Protein AF-0000000084531384 (afdb_homodimer)

Structure (mmCIF, N/CA/C/O backbone):
data_AF-0000000084531384-model_v1
#
loop_
_entity.id
_entity.type
_entity.pdbx_description
1 polymer 'Uncharacterized protein'
#
loop_
_atom_site.group_PDB
_atom_site.id
_atom_site.type_symbol
_atom_site.label_atom_id
_atom_site.label_alt_id
_atom_site.label_comp_id
_atom_site.label_asym_id
_atom_site.label_entity_id
_atom_site.label_seq_id
_atom_site.pdbx_PDB_ins_code
_atom_site.Cartn_x
_atom_site.Cartn_y
_atom_site.Cartn_z
_atom_site.occupancy
_atom_site.B_iso_or_equiv
_atom_site.auth_seq_id
_atom_site.auth_comp_id
_atom_site.auth_asym_id
_atom_site.auth_atom_id
_atom_site.pdbx_PDB_model_num
ATOM 1 N N . MET A 1 1 ? -18.125 5.902 -1.697 1 80.94 1 MET A N 1
ATOM 2 C CA . MET A 1 1 ? -16.891 5.16 -1.982 1 80.94 1 MET A CA 1
ATOM 3 C C . MET A 1 1 ? -16.547 5.246 -3.461 1 80.94 1 MET A C 1
ATOM 5 O O . MET A 1 1 ? -17.422 5.148 -4.324 1 80.94 1 MET A O 1
ATOM 9 N N . ILE A 1 2 ? -15.32 5.574 -3.777 1 81.38 2 ILE A N 1
ATOM 10 C CA . ILE A 1 2 ? -14.828 5.617 -5.148 1 81.38 2 ILE A CA 1
ATOM 11 C C . ILE A 1 2 ? -14.023 4.355 -5.449 1 81.38 2 ILE A C 1
ATOM 13 O O . ILE A 1 2 ? -13.195 3.934 -4.637 1 81.38 2 ILE A O 1
ATOM 17 N N . VAL A 1 3 ? -14.398 3.684 -6.531 1 75.62 3 VAL A N 1
ATOM 18 C CA . VAL A 1 3 ? -13.648 2.506 -6.953 1 75.62 3 VAL A CA 1
ATOM 19 C C . VAL A 1 3 ? -12.875 2.816 -8.234 1 75.62 3 VAL A C 1
ATOM 21 O O . VAL A 1 3 ? -13.438 3.348 -9.188 1 75.62 3 VAL A O 1
ATOM 24 N N . THR A 1 4 ? -11.656 2.695 -8.156 1 75.19 4 THR A N 1
ATOM 25 C CA . THR A 1 4 ? -10.859 2.811 -9.367 1 75.19 4 THR A CA 1
ATOM 26 C C . THR A 1 4 ? -10.258 1.46 -9.75 1 75.19 4 THR A C 1
ATOM 28 O O . THR A 1 4 ? -9.977 0.632 -8.883 1 75.19 4 THR A O 1
ATOM 31 N N . THR A 1 5 ? -10.477 1.009 -10.992 1 67.81 5 THR A N 1
ATOM 32 C CA . THR A 1 5 ? -9.938 -0.265 -11.453 1 67.81 5 THR A CA 1
ATOM 33 C C . THR A 1 5 ? -8.539 -0.082 -12.047 1 67.81 5 THR A C 1
ATOM 35 O O . THR A 1 5 ? -8.219 0.989 -12.562 1 67.81 5 THR A O 1
ATOM 38 N N . ASP A 1 6 ? -7.707 -0.976 -11.57 1 59.47 6 ASP A N 1
ATOM 39 C CA . ASP A 1 6 ? -6.324 -1.04 -12.039 1 59.47 6 ASP A CA 1
ATOM 40 C C . ASP A 1 6 ? -6.258 -0.999 -13.562 1 59.47 6 ASP A C 1
ATOM 42 O O . ASP A 1 6 ? -5.242 -1.368 -14.156 1 59.47 6 ASP A O 1
ATOM 46 N N . SER A 1 7 ? -7.328 -0.913 -14.219 1 56.94 7 SER A N 1
ATOM 47 C CA . SER A 1 7 ? -7.184 -1 -15.664 1 56.94 7 SER A CA 1
ATOM 48 C C . SER A 1 7 ? -6.348 0.156 -16.203 1 56.94 7 SER A C 1
ATOM 50 O O . SER A 1 7 ? -6.188 0.298 -17.422 1 56.94 7 SER A O 1
ATOM 52 N N . GLY A 1 8 ? -5.824 0.893 -15.227 1 58.84 8 GLY A N 1
ATOM 53 C CA . GLY A 1 8 ? -5.16 2.031 -15.844 1 58.84 8 GLY A CA 1
ATOM 54 C C . GLY A 1 8 ? -3.84 1.672 -16.5 1 58.84 8 GLY A C 1
ATOM 55 O O . GLY A 1 8 ? -3.314 0.577 -16.281 1 58.84 8 GLY A O 1
ATOM 56 N N . ALA A 1 9 ? -3.482 2.389 -17.359 1 72.94 9 ALA A N 1
ATOM 57 C CA . ALA A 1 9 ? -2.242 2.275 -18.125 1 72.94 9 ALA A CA 1
ATOM 58 C C . ALA A 1 9 ? -1.029 2.24 -17.203 1 72.94 9 ALA A C 1
ATOM 60 O O . ALA A 1 9 ? -1.052 2.822 -16.109 1 72.94 9 ALA A O 1
ATOM 61 N N . ALA A 1 10 ? -0.248 1.15 -17.359 1 87.75 10 ALA A N 1
ATOM 62 C CA . ALA A 1 10 ? 1.042 1.075 -16.672 1 87.75 10 ALA A CA 1
ATOM 63 C C . ALA A 1 10 ? 2.156 1.649 -17.547 1 87.75 10 ALA A C 1
ATOM 65 O O . ALA A 1 10 ? 2.135 1.5 -18.766 1 87.75 10 ALA A O 1
ATOM 66 N N . MET A 1 11 ? 2.969 2.465 -16.875 1 90.81 11 MET A N 1
ATOM 67 C CA . MET A 1 11 ? 4.199 2.873 -17.547 1 90.81 11 MET A CA 1
ATOM 68 C C . MET A 1 11 ? 5.207 1.73 -17.578 1 90.81 11 MET A C 1
ATOM 70 O O . MET A 1 11 ? 5.375 1.018 -16.594 1 90.81 11 MET A O 1
ATOM 74 N N . ILE A 1 12 ? 5.773 1.496 -18.719 1 94.5 12 ILE A N 1
ATOM 75 C CA . ILE A 1 12 ? 6.809 0.476 -18.844 1 94.5 12 ILE A CA 1
ATOM 76 C C . ILE A 1 12 ? 8.133 1.129 -19.234 1 94.5 12 ILE A C 1
ATOM 78 O O . ILE A 1 12 ? 8.195 1.881 -20.219 1 94.5 12 ILE A O 1
ATOM 82 N N . VAL A 1 13 ? 9.055 0.92 -18.438 1 93.56 13 VAL A N 1
ATOM 83 C CA . VAL A 1 13 ? 10.414 1.355 -18.75 1 93.56 13 VAL A CA 1
ATOM 84 C C . VAL A 1 13 ? 11.281 0.146 -19.109 1 93.56 13 VAL A C 1
ATOM 86 O O . VAL A 1 13 ? 11.305 -0.839 -18.359 1 93.56 13 VAL A O 1
ATOM 89 N N . LEU A 1 14 ? 12.016 0.238 -20.141 1 95.31 14 LEU A N 1
ATOM 90 C CA . LEU A 1 14 ? 12.891 -0.851 -20.562 1 95.31 14 LEU A CA 1
ATOM 91 C C . LEU A 1 14 ? 14.352 -0.527 -20.281 1 95.31 14 LEU A C 1
ATOM 93 O O . LEU A 1 14 ? 14.805 0.587 -20.531 1 95.31 14 LEU A O 1
ATOM 97 N N . GLY A 1 15 ? 15.016 -1.508 -19.703 1 93 15 GLY A N 1
ATOM 98 C CA . GLY A 1 15 ? 16.453 -1.378 -19.469 1 93 15 GLY A CA 1
ATOM 99 C C . GLY A 1 15 ? 17.281 -1.756 -20.688 1 93 15 GLY A C 1
ATOM 100 O O . GLY A 1 15 ? 16.734 -2.193 -21.703 1 93 15 GLY A O 1
ATOM 101 N N . PRO A 1 16 ? 18.625 -1.54 -20.547 1 92.25 16 PRO A N 1
ATOM 102 C CA . PRO A 1 16 ? 19.531 -1.767 -21.672 1 92.25 16 PRO A CA 1
ATOM 103 C C . PRO A 1 16 ? 19.594 -3.232 -22.094 1 92.25 16 PRO A C 1
ATOM 105 O O . PRO A 1 16 ? 19.875 -3.535 -23.266 1 92.25 16 PRO A O 1
ATOM 108 N N . ASN A 1 17 ? 19.359 -4.184 -21.172 1 93.94 17 ASN A N 1
ATOM 109 C CA . ASN A 1 17 ? 19.422 -5.609 -21.484 1 93.94 17 ASN A CA 1
ATOM 110 C C . ASN A 1 17 ? 18.031 -6.219 -21.625 1 93.94 17 ASN A C 1
ATOM 112 O O . ASN A 1 17 ? 17.875 -7.434 -21.516 1 93.94 17 ASN A O 1
ATOM 116 N N . GLY A 1 18 ? 17.062 -5.383 -21.719 1 94.62 18 GLY A N 1
ATOM 117 C CA . GLY A 1 18 ? 15.695 -5.859 -21.906 1 94.62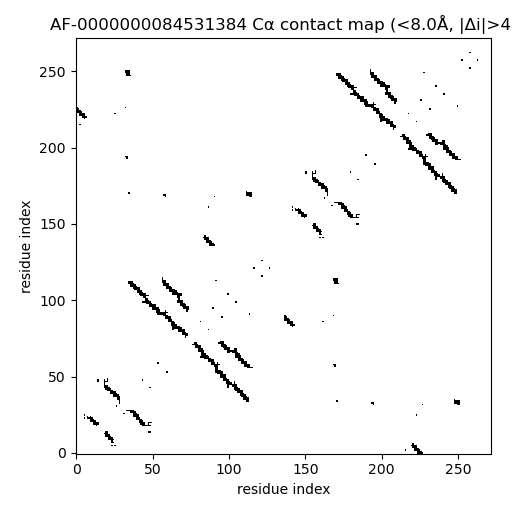 18 GLY A CA 1
ATOM 118 C C . GLY A 1 18 ? 14.938 -6.008 -20.594 1 94.62 18 GLY A C 1
ATOM 119 O O . GLY A 1 18 ? 13.812 -6.504 -20.578 1 94.62 18 GLY A O 1
ATOM 120 N N . GLU A 1 19 ? 15.594 -5.562 -19.516 1 96.69 19 GLU A N 1
ATOM 121 C CA . GLU A 1 19 ? 14.883 -5.582 -18.25 1 96.69 19 GLU A CA 1
ATOM 122 C C . GLU A 1 19 ? 13.664 -4.66 -18.281 1 96.69 19 GLU A C 1
ATOM 124 O O . GLU A 1 19 ? 13.672 -3.639 -18.969 1 96.69 19 GLU A O 1
ATOM 129 N N . ARG A 1 20 ? 12.664 -5.078 -17.531 1 97.5 20 ARG A N 1
ATOM 130 C CA . ARG A 1 20 ? 11.43 -4.309 -17.578 1 97.5 20 ARG A CA 1
ATOM 131 C C . ARG A 1 20 ? 11.047 -3.816 -16.172 1 97.5 20 ARG A C 1
ATOM 133 O O . ARG A 1 20 ? 11.195 -4.547 -15.195 1 97.5 20 ARG A O 1
ATOM 140 N N . VAL A 1 21 ? 10.656 -2.58 -16.188 1 97.75 21 VAL A N 1
ATOM 141 C CA . VAL A 1 21 ? 10.023 -2.008 -15 1 97.75 21 VAL A CA 1
ATOM 142 C C . VAL A 1 21 ? 8.609 -1.542 -15.352 1 97.75 21 VAL A C 1
ATOM 144 O O . VAL A 1 21 ? 8.422 -0.711 -16.234 1 97.75 21 VAL A O 1
ATOM 147 N N . ARG A 1 22 ? 7.633 -2.137 -14.742 1 96.06 22 ARG A N 1
ATOM 148 C CA . ARG A 1 22 ? 6.25 -1.701 -14.898 1 96.06 22 ARG A CA 1
ATOM 149 C C . ARG A 1 22 ? 5.785 -0.922 -13.672 1 96.06 22 ARG A C 1
ATOM 151 O O . ARG A 1 22 ? 5.879 -1.413 -12.547 1 96.06 22 ARG A O 1
ATOM 158 N N . VAL A 1 23 ? 5.324 0.312 -13.906 1 95.44 23 VAL A N 1
ATOM 159 C CA . VAL A 1 23 ? 4.809 1.153 -12.836 1 95.44 23 VAL A CA 1
ATOM 160 C C . VAL A 1 23 ? 3.326 1.439 -13.062 1 95.44 23 VAL A C 1
ATOM 162 O O . VAL A 1 23 ? 2.951 2.004 -14.094 1 95.44 23 VAL A O 1
ATOM 165 N N . ARG A 1 24 ? 2.51 1.043 -12.219 1 93.38 24 ARG A N 1
ATOM 166 C CA . ARG A 1 24 ? 1.091 1.383 -12.25 1 93.38 24 ARG A CA 1
ATOM 167 C C . ARG A 1 24 ? 0.743 2.391 -11.164 1 93.38 24 ARG A C 1
ATOM 169 O O . ARG A 1 24 ? 1.003 2.148 -9.984 1 93.38 24 ARG A O 1
ATOM 176 N N . ALA A 1 25 ? 0.184 3.541 -11.586 1 93.44 25 ALA A N 1
ATOM 177 C CA . ALA A 1 25 ? -0.289 4.531 -10.625 1 93.44 25 ALA A CA 1
ATOM 178 C C . ALA A 1 25 ? -1.629 4.117 -10.023 1 93.44 25 ALA A C 1
ATOM 180 O O . ALA A 1 25 ? -2.662 4.176 -10.695 1 93.44 25 ALA A O 1
ATOM 181 N N . LEU A 1 26 ? -1.583 3.719 -8.773 1 92.5 26 LEU A N 1
ATOM 182 C CA . LEU A 1 26 ? -2.811 3.277 -8.125 1 92.5 26 LEU A CA 1
ATOM 183 C C . LEU A 1 26 ? -3.633 4.469 -7.648 1 92.5 26 LEU A C 1
ATOM 185 O O . LEU A 1 26 ? -4.855 4.492 -7.812 1 92.5 26 LEU A O 1
ATOM 189 N N . ALA A 1 27 ? -3.002 5.461 -7.008 1 92.62 27 ALA A N 1
ATOM 190 C CA . ALA A 1 27 ? -3.652 6.695 -6.574 1 92.62 27 ALA A CA 1
ATOM 191 C C . ALA A 1 27 ? -2.705 7.887 -6.691 1 92.62 27 ALA A C 1
ATOM 193 O O . ALA A 1 27 ? -1.485 7.727 -6.605 1 92.62 27 ALA A O 1
ATOM 194 N N . ARG A 1 28 ? -3.279 9.039 -6.934 1 93.44 28 ARG A N 1
ATOM 195 C CA . ARG A 1 28 ? -2.578 10.32 -6.941 1 93.44 28 ARG A CA 1
ATOM 196 C C . ARG A 1 28 ? -3.236 11.312 -5.988 1 93.44 28 ARG A C 1
ATOM 198 O O . ARG A 1 28 ? -4.387 11.133 -5.59 1 93.44 28 ARG A O 1
ATOM 205 N N . ARG A 1 29 ? -2.451 12.383 -5.695 1 93.38 29 ARG A N 1
ATOM 206 C CA . ARG A 1 29 ? -2.893 13.375 -4.727 1 93.38 29 ARG A CA 1
ATOM 207 C C . ARG A 1 29 ? -4.258 13.945 -5.105 1 93.38 29 ARG A C 1
ATOM 209 O O . ARG A 1 29 ? -5.082 14.227 -4.234 1 93.38 29 ARG A O 1
ATOM 216 N N . THR A 1 30 ? -4.484 14.062 -6.309 1 91.31 30 THR A N 1
ATOM 217 C CA . THR A 1 30 ? -5.719 14.672 -6.797 1 91.31 30 THR A CA 1
ATOM 218 C C . THR A 1 30 ? -6.914 13.766 -6.512 1 91.31 30 THR A C 1
ATOM 220 O O . THR A 1 30 ? -8.062 14.219 -6.531 1 91.31 30 THR A O 1
ATOM 223 N N . MET A 1 31 ? -6.66 12.531 -6.254 1 90.81 31 MET A N 1
ATOM 224 C CA . MET A 1 31 ? -7.727 11.57 -6.008 1 90.81 31 MET A CA 1
ATOM 225 C C . MET A 1 31 ? -8.055 11.484 -4.52 1 90.81 31 MET A C 1
ATOM 227 O O . MET A 1 31 ? -9.094 10.945 -4.137 1 90.81 31 MET A O 1
ATOM 231 N N . LEU A 1 32 ? -7.152 11.953 -3.666 1 92.31 32 LEU A N 1
ATOM 232 C CA . LEU A 1 32 ? -7.215 11.703 -2.23 1 92.31 32 LEU A CA 1
ATOM 233 C C . LEU A 1 32 ? -7.523 12.984 -1.464 1 92.31 32 LEU A C 1
ATOM 235 O O . LEU A 1 32 ? -7.148 14.078 -1.896 1 92.31 32 LEU A O 1
ATOM 239 N N . ALA A 1 33 ? -8.156 12.82 -0.335 1 92.44 33 ALA A N 1
ATOM 240 C CA . ALA A 1 33 ? -8.352 13.945 0.574 1 92.44 33 ALA A CA 1
ATOM 241 C C . ALA A 1 33 ? -7.16 14.117 1.511 1 92.44 33 ALA A C 1
ATOM 243 O O . ALA A 1 33 ? -6.961 15.188 2.084 1 92.44 33 ALA A O 1
ATOM 244 N N . SER A 1 34 ? -6.438 13.047 1.677 1 92.19 34 SER A N 1
ATOM 245 C CA . SER A 1 34 ? -5.258 13.062 2.533 1 92.19 34 SER A CA 1
ATOM 246 C C . SER A 1 34 ? -4.047 13.617 1.796 1 92.19 34 SER A C 1
ATOM 248 O O . SER A 1 34 ? -4.121 13.906 0.599 1 92.19 34 SER A O 1
ATOM 250 N N . ALA A 1 35 ? -2.924 13.742 2.48 1 92.19 35 ALA A N 1
ATOM 251 C CA . ALA A 1 35 ? -1.707 14.32 1.915 1 92.19 35 ALA A CA 1
ATOM 252 C C . ALA A 1 35 ? -0.785 13.234 1.369 1 92.19 35 ALA A C 1
ATOM 254 O O . ALA A 1 35 ? 0.438 13.32 1.509 1 92.19 35 ALA A O 1
ATOM 255 N N . CYS A 1 36 ? -1.339 12.211 0.887 1 93.75 36 CYS A N 1
ATOM 256 C CA . CYS A 1 36 ? -0.58 11.227 0.126 1 93.75 36 CYS A CA 1
ATOM 257 C C . CYS A 1 36 ? -0.378 11.68 -1.313 1 93.75 36 CYS A C 1
ATOM 259 O O . CYS A 1 36 ? -1.347 11.961 -2.021 1 93.75 36 CYS A O 1
ATOM 261 N N . GLU A 1 37 ? 0.844 11.703 -1.761 1 95.06 37 GLU A N 1
ATOM 262 C CA . GLU A 1 37 ? 1.162 12.234 -3.084 1 95.06 37 GLU A CA 1
ATOM 263 C C . GLU A 1 37 ? 0.992 11.164 -4.16 1 95.06 37 GLU A C 1
ATOM 265 O O . GLU A 1 37 ? 0.418 11.43 -5.219 1 95.06 37 GLU A O 1
ATOM 270 N N . THR A 1 38 ? 1.554 10 -3.9 1 94 38 THR A N 1
ATOM 271 C CA . THR A 1 38 ? 1.452 8.93 -4.883 1 94 38 THR A CA 1
ATOM 272 C C . THR A 1 38 ? 1.32 7.574 -4.191 1 94 38 THR A C 1
ATOM 274 O O . THR A 1 38 ? 1.829 7.383 -3.084 1 94 38 THR A O 1
ATOM 277 N N . PHE A 1 39 ? 0.61 6.691 -4.715 1 94.5 39 PHE A N 1
ATOM 278 C CA . PHE A 1 39 ? 0.546 5.262 -4.449 1 94.5 39 PHE A CA 1
ATOM 279 C C . PHE A 1 39 ? 0.728 4.461 -5.734 1 94.5 39 PHE A C 1
ATOM 281 O O . PHE A 1 39 ? -0.149 4.465 -6.602 1 94.5 39 PHE A O 1
ATOM 288 N N . ASP A 1 40 ? 1.842 3.773 -5.809 1 95.12 40 ASP A N 1
ATOM 289 C CA . ASP A 1 40 ? 2.193 3.102 -7.059 1 95.12 40 ASP A CA 1
ATOM 290 C C . ASP A 1 40 ? 2.475 1.619 -6.824 1 95.12 40 ASP A C 1
ATOM 292 O O . ASP A 1 40 ? 2.951 1.234 -5.754 1 95.12 40 ASP A O 1
ATOM 296 N N . HIS A 1 41 ? 2.168 0.837 -7.75 1 95.06 41 HIS A N 1
ATOM 297 C CA . HIS A 1 41 ? 2.547 -0.569 -7.832 1 95.06 41 HIS A CA 1
ATOM 298 C C . HIS A 1 41 ? 3.68 -0.777 -8.828 1 95.06 41 HIS A C 1
ATOM 300 O O . HIS A 1 41 ? 3.588 -0.338 -9.977 1 95.06 41 HIS A O 1
ATOM 306 N N . LEU A 1 42 ? 4.734 -1.44 -8.406 1 96.75 42 LEU A N 1
ATOM 307 C CA . LEU A 1 42 ? 5.914 -1.648 -9.234 1 96.75 42 LEU A CA 1
ATOM 308 C C . LEU A 1 42 ? 6.168 -3.135 -9.461 1 96.75 42 LEU A C 1
ATOM 310 O O . LEU A 1 42 ? 6.113 -3.926 -8.516 1 96.75 42 LEU A O 1
ATOM 314 N N . ARG A 1 43 ? 6.469 -3.459 -10.656 1 97.38 43 ARG A N 1
ATOM 315 C CA . ARG A 1 43 ? 7.016 -4.77 -10.984 1 97.38 43 ARG A CA 1
ATOM 316 C C . ARG A 1 43 ? 8.336 -4.641 -11.734 1 97.38 43 ARG A C 1
ATOM 318 O O . ARG A 1 43 ? 8.406 -3.977 -12.766 1 97.38 43 ARG A O 1
ATOM 325 N N . LEU A 1 44 ? 9.289 -5.223 -11.195 1 98.38 44 LEU A N 1
ATOM 326 C CA . LEU A 1 44 ? 10.617 -5.211 -11.797 1 98.38 44 LEU A CA 1
ATOM 327 C C . LEU A 1 44 ? 11.016 -6.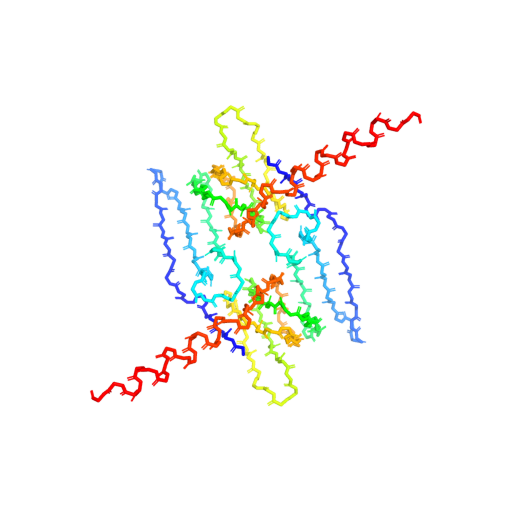609 -12.258 1 98.38 44 LEU A C 1
ATOM 329 O O . LEU A 1 44 ? 10.938 -7.566 -11.484 1 98.38 44 LEU A O 1
ATOM 333 N N . SER A 1 45 ? 11.438 -6.723 -13.461 1 98.5 45 SER A N 1
ATOM 334 C CA . SER A 1 45 ? 12.008 -7.98 -13.93 1 98.5 45 SER A CA 1
ATOM 335 C C . SER A 1 45 ? 13.359 -8.25 -13.281 1 98.5 45 SER A C 1
ATOM 337 O O . SER A 1 45 ? 13.938 -7.355 -12.656 1 98.5 45 SER A O 1
ATOM 339 N N . PRO A 1 46 ? 13.797 -9.539 -13.367 1 98.06 46 PRO A N 1
ATOM 340 C CA . PRO A 1 46 ? 15.102 -9.859 -12.781 1 98.06 46 PRO A CA 1
ATOM 341 C C . PRO A 1 46 ? 16.203 -8.906 -13.234 1 98.06 46 PRO A C 1
ATOM 343 O O . PRO A 1 46 ? 16.344 -8.633 -14.43 1 98.06 46 PRO A O 1
ATOM 346 N N . GLY A 1 47 ? 16.906 -8.32 -12.305 1 97.19 47 GLY A N 1
ATOM 347 C CA . GLY A 1 47 ? 18.062 -7.488 -12.586 1 97.19 47 GLY A CA 1
ATOM 348 C C . GLY A 1 47 ? 17.688 -6.066 -12.961 1 97.19 47 GLY A C 1
ATOM 349 O O . GLY A 1 47 ? 18.562 -5.223 -13.156 1 97.19 47 GLY A O 1
ATOM 350 N N . ALA A 1 48 ? 16.406 -5.789 -13.047 1 98 48 ALA A N 1
ATOM 351 C CA . ALA A 1 48 ? 15.977 -4.453 -13.445 1 98 48 ALA A CA 1
ATOM 352 C C . ALA A 1 48 ? 16.344 -3.416 -12.383 1 98 48 ALA A C 1
ATOM 354 O O . ALA A 1 48 ? 16.312 -3.709 -11.188 1 98 48 ALA A O 1
ATOM 355 N N . HIS A 1 49 ? 16.625 -2.203 -12.906 1 96.19 49 HIS A N 1
ATOM 356 C CA . HIS A 1 49 ? 16.922 -1.067 -12.047 1 96.19 49 HIS A CA 1
ATOM 357 C C . HIS A 1 49 ? 15.836 -0.002 -12.133 1 96.19 49 HIS A C 1
ATOM 359 O O . HIS A 1 49 ? 15.266 0.225 -13.203 1 96.19 49 HIS A O 1
ATOM 365 N N . HIS A 1 50 ? 15.555 0.629 -11 1 95.62 50 HIS A N 1
ATOM 366 C CA . HIS A 1 50 ? 14.578 1.713 -10.953 1 95.62 50 HIS A CA 1
ATOM 367 C C . HIS A 1 50 ? 14.93 2.725 -9.875 1 95.62 50 HIS A C 1
ATOM 369 O O . HIS A 1 50 ? 15.438 2.355 -8.812 1 95.62 50 HIS A O 1
ATOM 375 N N . VAL A 1 51 ? 14.664 3.963 -10.195 1 94.44 51 VAL A N 1
ATOM 376 C CA . VAL A 1 51 ? 14.891 5.008 -9.195 1 94.44 51 VAL A CA 1
ATOM 377 C C . VAL A 1 51 ? 13.562 5.664 -8.82 1 94.44 51 VAL A C 1
ATOM 379 O O . VAL A 1 51 ? 12.812 6.102 -9.695 1 94.44 51 VAL A O 1
ATOM 382 N N . ILE A 1 52 ? 13.211 5.598 -7.562 1 94.12 52 ILE A N 1
ATOM 383 C CA . ILE A 1 52 ? 12.117 6.414 -7.031 1 94.12 52 ILE A CA 1
ATOM 384 C C . ILE A 1 52 ? 12.656 7.781 -6.621 1 94.12 52 ILE A C 1
ATOM 386 O O . ILE A 1 52 ? 13.438 7.891 -5.672 1 94.12 52 ILE A O 1
ATOM 390 N N . PRO A 1 53 ? 12.148 8.727 -7.359 1 90.75 53 PRO A N 1
ATOM 391 C CA . PRO A 1 53 ? 12.711 10.039 -7.027 1 90.75 53 PRO A CA 1
ATOM 392 C C . PRO A 1 53 ? 12.289 10.523 -5.645 1 90.75 53 PRO A C 1
ATOM 394 O O . PRO A 1 53 ? 11.172 10.242 -5.195 1 90.75 53 PRO A O 1
ATOM 397 N N . GLY A 1 54 ? 13.172 11.125 -5.004 1 86.69 54 GLY A N 1
ATOM 398 C CA . GLY A 1 54 ? 12.812 11.828 -3.781 1 86.69 54 GLY A CA 1
ATOM 399 C C . GLY A 1 54 ? 12.102 13.148 -4.035 1 86.69 54 GLY A C 1
ATOM 400 O O . GLY A 1 54 ? 12.281 13.766 -5.086 1 86.69 54 GLY A O 1
ATOM 401 N N . ARG A 1 55 ? 11.086 13.406 -3.189 1 87.25 55 ARG A N 1
ATOM 402 C CA . ARG A 1 55 ? 10.406 14.695 -3.232 1 87.25 55 ARG A CA 1
ATOM 403 C C . ARG A 1 55 ? 10.555 15.438 -1.908 1 87.25 55 ARG A C 1
ATOM 405 O O . ARG A 1 55 ? 10.336 14.867 -0.841 1 87.25 55 ARG A O 1
ATOM 412 N N . PRO A 1 56 ? 10.945 16.719 -2.043 1 88.25 56 PRO A N 1
ATOM 413 C CA . PRO A 1 56 ? 11.07 17.453 -0.782 1 88.25 56 PRO A CA 1
ATOM 414 C C . PRO A 1 56 ? 9.797 17.406 0.061 1 88.25 56 PRO A C 1
ATOM 416 O O . PRO A 1 56 ? 8.688 17.391 -0.485 1 88.25 56 PRO A O 1
ATOM 419 N N . ASP A 1 57 ? 9.859 17.281 1.385 1 91.62 57 ASP A N 1
ATOM 420 C CA . ASP A 1 57 ? 8.789 17.344 2.377 1 91.62 57 ASP A CA 1
ATOM 421 C C . ASP A 1 57 ? 7.902 16.109 2.287 1 91.62 57 ASP A C 1
ATOM 423 O O . ASP A 1 57 ? 6.695 16.172 2.539 1 91.62 57 ASP A O 1
ATOM 427 N N . THR A 1 58 ? 8.5 15.078 1.724 1 95.06 58 THR A N 1
ATOM 428 C CA . THR A 1 58 ? 7.77 13.82 1.698 1 95.06 58 THR A CA 1
ATOM 429 C C . THR A 1 58 ? 8.609 12.688 2.293 1 95.06 58 THR A C 1
ATOM 431 O O . THR A 1 58 ? 9.82 12.836 2.453 1 95.06 58 THR A O 1
ATOM 434 N N . GLU A 1 59 ? 7.984 11.68 2.701 1 94.62 59 GLU A N 1
ATOM 435 C CA . GLU A 1 59 ? 8.648 10.406 2.965 1 94.62 59 GLU A CA 1
ATOM 436 C C . GLU A 1 59 ? 8.117 9.312 2.041 1 94.62 59 GLU A C 1
ATOM 438 O O . GLU A 1 59 ? 6.988 9.383 1.562 1 94.62 59 GLU A O 1
ATOM 443 N N . THR A 1 60 ? 9.047 8.383 1.798 1 95.44 60 THR A N 1
ATOM 444 C CA . THR A 1 60 ? 8.688 7.266 0.933 1 95.44 60 THR A CA 1
ATOM 445 C C . THR A 1 60 ? 8.609 5.965 1.73 1 95.44 60 THR A C 1
ATOM 447 O O . THR A 1 60 ? 9.508 5.652 2.508 1 95.44 60 THR A O 1
ATOM 450 N N . VAL A 1 61 ? 7.508 5.246 1.635 1 95.06 61 VAL A N 1
ATOM 451 C CA . VAL A 1 61 ? 7.316 3.918 2.205 1 95.06 61 VAL A CA 1
ATOM 452 C C . VAL A 1 61 ? 7.324 2.873 1.094 1 95.06 61 VAL A C 1
ATOM 454 O O . VAL A 1 61 ? 6.488 2.91 0.191 1 95.06 61 VAL A O 1
ATOM 457 N N . LEU A 1 62 ? 8.289 1.961 1.147 1 96 62 LEU A N 1
ATOM 458 C CA . LEU A 1 62 ? 8.438 0.9 0.157 1 96 62 LEU A CA 1
ATOM 459 C C . LEU A 1 62 ? 8.164 -0.466 0.776 1 96 62 LEU A C 1
ATOM 461 O O . LEU A 1 62 ? 8.812 -0.856 1.747 1 96 62 LEU A O 1
ATOM 465 N N . HIS A 1 63 ? 7.168 -1.158 0.244 1 95.75 63 HIS A N 1
ATOM 466 C CA . HIS A 1 63 ? 6.809 -2.484 0.734 1 95.75 63 HIS A CA 1
ATOM 467 C C . HIS A 1 63 ? 7.027 -3.545 -0.339 1 95.75 63 HIS A C 1
ATOM 469 O O . HIS A 1 63 ? 6.449 -3.461 -1.426 1 95.75 63 HIS A O 1
ATOM 475 N N . VAL A 1 64 ? 7.836 -4.602 0.013 1 96.38 64 VAL A N 1
ATOM 476 C CA . VAL A 1 64 ? 8.086 -5.684 -0.933 1 96.38 64 VAL A CA 1
ATOM 477 C C . VAL A 1 64 ? 6.973 -6.723 -0.84 1 96.38 64 VAL A C 1
ATOM 479 O O . VAL A 1 64 ? 6.828 -7.398 0.181 1 96.38 64 VAL A O 1
ATOM 482 N N . LEU A 1 65 ? 6.273 -6.812 -1.924 1 95.12 65 LEU A N 1
ATOM 483 C CA . LEU A 1 65 ? 5.203 -7.805 -1.955 1 95.12 65 LEU A CA 1
ATOM 484 C C . LEU A 1 65 ? 5.762 -9.195 -2.24 1 95.12 65 LEU A C 1
ATOM 486 O O . LEU A 1 65 ? 5.355 -10.172 -1.607 1 95.12 65 LEU A O 1
ATOM 490 N N . ARG A 1 66 ? 6.574 -9.242 -3.213 1 95.56 66 ARG A N 1
ATOM 491 C CA . ARG A 1 66 ? 7.172 -10.492 -3.658 1 95.56 66 ARG A CA 1
ATOM 492 C C . ARG A 1 66 ? 8.562 -10.258 -4.238 1 95.56 66 ARG A C 1
ATOM 494 O O . ARG A 1 66 ? 8.812 -9.227 -4.863 1 95.56 66 ARG A O 1
ATOM 501 N N . GLY A 1 67 ? 9.367 -11.258 -4.051 1 96.62 67 GLY A N 1
ATOM 502 C CA . GLY A 1 67 ? 10.711 -11.188 -4.602 1 96.62 67 GLY A CA 1
ATOM 503 C C . GLY A 1 67 ? 11.68 -10.414 -3.723 1 96.62 67 GLY A C 1
ATOM 504 O O . GLY A 1 67 ? 11.508 -10.359 -2.504 1 96.62 67 GLY A O 1
ATOM 505 N N . ALA A 1 68 ? 12.773 -10.039 -4.352 1 96.81 68 ALA A N 1
ATOM 506 C CA . ALA A 1 68 ? 13.812 -9.328 -3.604 1 96.81 68 ALA A CA 1
ATOM 507 C C . ALA A 1 68 ? 14.367 -8.156 -4.41 1 96.81 68 ALA A C 1
ATOM 509 O O . ALA A 1 68 ? 14.305 -8.164 -5.641 1 96.81 68 ALA A O 1
ATOM 510 N N . ALA A 1 69 ? 14.82 -7.234 -3.709 1 96.75 69 ALA A N 1
ATOM 511 C CA . ALA A 1 69 ? 15.461 -6.086 -4.344 1 96.75 69 ALA A CA 1
ATOM 512 C C . ALA A 1 69 ? 16.547 -5.496 -3.441 1 96.75 69 ALA A C 1
ATOM 514 O O . ALA A 1 69 ? 16.406 -5.48 -2.217 1 96.75 69 ALA A O 1
ATOM 515 N N . VAL A 1 70 ? 17.594 -5.078 -4.023 1 96.06 70 VAL A N 1
ATOM 516 C CA . VAL A 1 70 ? 18.562 -4.227 -3.338 1 96.06 70 VAL A CA 1
ATOM 517 C C . VAL A 1 70 ? 18.094 -2.773 -3.385 1 96.06 70 VAL A C 1
ATOM 519 O O . VAL A 1 70 ? 17.75 -2.258 -4.453 1 96.06 70 VAL A O 1
ATOM 522 N N . VAL A 1 71 ? 18.031 -2.186 -2.201 1 94.75 71 VAL A N 1
ATOM 523 C CA . VAL A 1 71 ? 17.562 -0.808 -2.104 1 94.75 71 VAL A CA 1
ATOM 524 C C . VAL A 1 71 ? 18.656 0.073 -1.506 1 94.75 71 VAL A C 1
ATOM 526 O O . VAL A 1 71 ? 19.203 -0.246 -0.451 1 94.75 71 VAL A O 1
ATOM 529 N N . GLY A 1 72 ? 18.953 1.178 -2.164 1 91.31 72 GLY A N 1
ATOM 530 C CA . GLY A 1 72 ? 19.953 2.119 -1.674 1 91.31 72 GLY A CA 1
ATOM 531 C C . GLY A 1 72 ? 19.547 3.568 -1.865 1 91.31 72 GLY A C 1
ATOM 532 O O . GLY A 1 72 ? 18.641 3.869 -2.652 1 91.31 72 GLY A O 1
ATOM 533 N N . GLN A 1 73 ? 20.031 4.473 -1.13 1 84.25 73 GLN A N 1
ATOM 534 C CA . GLN A 1 73 ? 19.781 5.906 -1.271 1 84.25 73 GLN A CA 1
ATOM 535 C C . GLN A 1 73 ? 20.938 6.594 -1.987 1 84.25 73 GLN A C 1
ATOM 537 O O . GLN A 1 73 ? 20.734 7.344 -2.945 1 84.25 73 GLN A O 1
ATOM 542 N N . LEU A 1 74 ? 22.031 6.68 -1.4 1 72.38 74 LEU A N 1
ATOM 543 C CA . LEU A 1 74 ? 23.203 7.32 -2.002 1 72.38 74 LEU A CA 1
ATOM 544 C C . LEU A 1 74 ? 24.344 6.324 -2.16 1 72.38 74 LEU A C 1
ATOM 546 O O . LEU A 1 74 ? 24.359 5.277 -1.512 1 72.38 74 LEU A O 1
ATOM 550 N N . SER A 1 75 ? 25.047 6.59 -3.17 1 67 75 SER A N 1
ATOM 551 C CA . SER A 1 75 ? 26.141 5.703 -3.545 1 67 75 SER A CA 1
ATOM 552 C C . SER A 1 75 ? 26.953 5.289 -2.324 1 67 75 SER A C 1
ATOM 554 O O . SER A 1 75 ? 27.406 4.141 -2.229 1 67 75 SER A O 1
ATOM 556 N N . ASP A 1 76 ? 27 6.145 -1.385 1 68.12 76 ASP A N 1
ATOM 557 C CA . ASP A 1 76 ? 27.859 5.812 -0.252 1 68.12 76 ASP A CA 1
ATOM 558 C C . ASP A 1 76 ? 27.047 5.332 0.939 1 68.12 76 ASP A C 1
ATOM 560 O O . ASP A 1 76 ? 27.594 4.945 1.971 1 68.12 76 ASP A O 1
ATOM 564 N N . ALA A 1 77 ? 25.766 5.242 0.748 1 70.94 77 ALA A N 1
ATOM 565 C CA . ALA A 1 77 ? 24.922 4.836 1.866 1 70.94 77 ALA A CA 1
ATOM 566 C C . ALA A 1 77 ? 24.703 3.324 1.871 1 70.94 77 ALA A C 1
ATOM 568 O O . ALA A 1 77 ? 24.875 2.662 0.844 1 70.94 77 ALA A O 1
ATOM 569 N N . PRO A 1 78 ? 24.609 2.785 3.053 1 77.5 78 PRO A N 1
ATOM 570 C CA . PRO A 1 78 ? 24.344 1.35 3.127 1 77.5 78 PRO A CA 1
ATOM 571 C C . PRO A 1 78 ? 23.156 0.935 2.262 1 77.5 78 PRO A C 1
ATOM 573 O O . PRO A 1 78 ? 22.188 1.695 2.123 1 77.5 78 PRO A O 1
ATOM 576 N N . VAL A 1 79 ? 23.422 -0.166 1.586 1 86.75 79 VAL A N 1
ATOM 577 C CA . VAL A 1 79 ? 22.344 -0.757 0.8 1 86.75 79 VAL A CA 1
ATOM 578 C C . VAL A 1 79 ? 21.656 -1.848 1.612 1 86.75 79 VAL A C 1
ATOM 580 O O . VAL A 1 79 ? 22.266 -2.461 2.492 1 86.75 79 VAL A O 1
ATOM 583 N N . HIS A 1 80 ? 20.375 -2.006 1.315 1 91.19 80 HIS A N 1
ATOM 584 C CA . HIS A 1 80 ? 19.578 -3.008 2.014 1 91.19 80 HIS A CA 1
ATOM 585 C C . HIS A 1 80 ? 19.031 -4.047 1.045 1 91.19 80 HIS A C 1
ATOM 587 O O . HIS A 1 80 ? 18.531 -3.699 -0.032 1 91.19 80 HIS A O 1
ATOM 593 N N . LEU A 1 81 ? 19.266 -5.309 1.437 1 93.31 81 LEU A N 1
ATOM 594 C CA . LEU A 1 81 ? 18.578 -6.371 0.708 1 93.31 81 LEU A CA 1
ATOM 595 C C . LEU A 1 81 ? 17.172 -6.602 1.275 1 93.31 81 LEU A C 1
ATOM 597 O O . LEU A 1 81 ? 17.031 -7.16 2.365 1 93.31 81 LEU A O 1
ATOM 601 N N . ALA A 1 82 ? 16.188 -6.172 0.522 1 94.12 82 ALA A N 1
ATOM 602 C CA . ALA A 1 82 ? 14.805 -6.309 0.981 1 94.12 82 ALA A CA 1
ATOM 603 C C . ALA A 1 82 ? 14.125 -7.496 0.313 1 94.12 82 ALA A C 1
ATOM 605 O O . ALA A 1 82 ? 14.336 -7.758 -0.873 1 94.12 82 ALA A O 1
ATOM 606 N N . SER A 1 83 ? 13.32 -8.219 1.095 1 93.56 83 SER A N 1
ATOM 607 C CA . SER A 1 83 ? 12.609 -9.383 0.576 1 93.56 83 SER A CA 1
ATOM 608 C C . SER A 1 83 ? 11.141 -9.344 0.965 1 93.56 83 SER A C 1
ATOM 610 O O . SER A 1 83 ? 10.672 -8.375 1.561 1 93.56 83 SER A O 1
ATOM 612 N N . ASP A 1 84 ? 10.461 -10.414 0.594 1 90.94 84 ASP A N 1
ATOM 613 C CA . ASP A 1 84 ? 9.016 -10.523 0.771 1 90.94 84 ASP A CA 1
ATOM 614 C C . ASP A 1 84 ? 8.594 -10.039 2.156 1 90.94 84 ASP A C 1
ATOM 616 O O . ASP A 1 84 ? 9.102 -10.516 3.17 1 90.94 84 ASP A O 1
ATOM 620 N N . GLY A 1 85 ? 7.746 -9.023 2.105 1 89.94 85 GLY A N 1
ATOM 621 C CA . GLY A 1 85 ? 7.156 -8.586 3.363 1 89.94 85 GLY A CA 1
ATOM 622 C C . GLY A 1 85 ? 7.914 -7.449 4.016 1 89.94 85 GLY A C 1
ATOM 623 O O . GLY A 1 85 ? 7.418 -6.824 4.957 1 89.94 85 GLY A O 1
ATOM 624 N N . ASP A 1 86 ? 9.062 -7.176 3.574 1 92.25 86 ASP A N 1
ATOM 625 C CA . ASP A 1 86 ? 9.852 -6.094 4.156 1 92.25 86 ASP A CA 1
ATOM 626 C C . ASP A 1 86 ? 9.258 -4.734 3.812 1 92.25 86 ASP A C 1
ATOM 628 O O . ASP A 1 86 ? 8.672 -4.559 2.742 1 92.25 86 ASP A O 1
ATOM 632 N N . LEU A 1 87 ? 9.352 -3.799 4.715 1 93.5 87 LEU A N 1
ATOM 633 C CA . LEU A 1 87 ? 8.961 -2.406 4.527 1 93.5 87 LEU A CA 1
ATOM 634 C C . LEU A 1 87 ? 10.141 -1.472 4.785 1 93.5 87 LEU A C 1
ATOM 636 O O . LEU A 1 87 ? 10.852 -1.618 5.785 1 93.5 87 LEU A O 1
ATOM 640 N N . LEU A 1 88 ? 10.406 -0.637 3.877 1 93.19 88 LEU A N 1
ATOM 641 C CA . LEU A 1 88 ? 11.461 0.363 4.016 1 93.19 88 LEU A CA 1
ATOM 642 C C . LEU A 1 88 ? 10.875 1.769 4.074 1 93.19 88 LEU A C 1
ATOM 644 O O . LEU A 1 88 ? 9.953 2.092 3.324 1 93.19 88 LEU A O 1
ATOM 648 N N . LEU A 1 89 ? 11.383 2.529 4.973 1 92.44 89 LEU A N 1
ATOM 649 C CA . LEU A 1 89 ? 10.984 3.924 5.137 1 92.44 89 LEU A CA 1
ATOM 650 C C . LEU A 1 89 ? 12.141 4.863 4.809 1 92.44 89 LEU A C 1
ATOM 652 O O . LEU A 1 89 ? 13.188 4.809 5.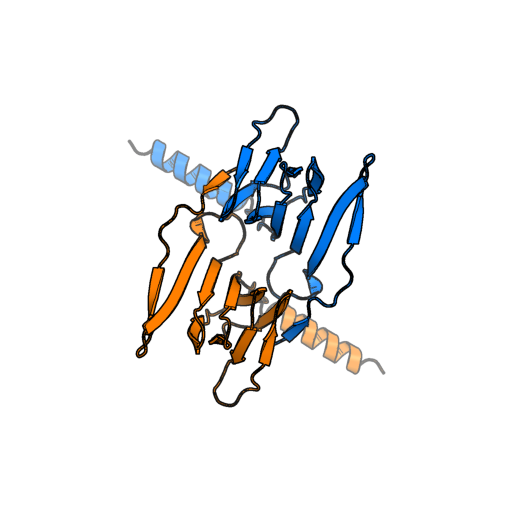457 1 92.44 89 LEU A O 1
ATOM 656 N N . ALA A 1 90 ? 11.93 5.602 3.783 1 91 90 ALA A N 1
ATOM 657 C CA . ALA A 1 90 ? 12.922 6.621 3.441 1 91 90 ALA A CA 1
ATOM 658 C C . ALA A 1 90 ? 12.406 8.016 3.781 1 91 90 ALA A C 1
ATOM 660 O O . ALA A 1 90 ? 11.367 8.445 3.266 1 91 90 ALA A O 1
ATOM 661 N N . ARG A 1 91 ? 13.195 8.719 4.555 1 86.06 91 ARG A N 1
ATOM 662 C CA . ARG A 1 91 ? 12.766 10.016 5.059 1 86.06 91 ARG A CA 1
ATOM 663 C C . ARG A 1 91 ? 13.328 11.148 4.199 1 86.06 91 ARG A C 1
ATOM 665 O O . ARG A 1 91 ? 14.344 10.977 3.523 1 86.06 91 ARG A O 1
ATOM 672 N N . ARG A 1 92 ? 12.5 12.336 4.176 1 77.94 92 ARG A N 1
ATOM 673 C CA . ARG A 1 92 ? 12.891 13.695 3.801 1 77.94 92 ARG A CA 1
ATOM 674 C C . ARG A 1 92 ? 13.297 13.758 2.334 1 77.94 92 ARG A C 1
ATOM 676 O O . ARG A 1 92 ? 14.258 14.438 1.981 1 77.94 92 ARG A O 1
ATOM 683 N N . GLY A 1 93 ? 12.617 12.945 1.548 1 77 93 GLY A N 1
ATOM 684 C CA . GLY A 1 93 ? 12.719 13.148 0.112 1 77 93 GLY A CA 1
ATOM 685 C C . GLY A 1 93 ? 13.953 12.508 -0.493 1 77 93 GLY A C 1
ATOM 686 O O . GLY A 1 93 ? 14.414 12.914 -1.561 1 77 93 GLY A O 1
ATOM 687 N N . SER A 1 94 ? 14.547 11.578 0.175 1 83.62 94 SER A N 1
ATOM 688 C CA . SER A 1 94 ? 15.703 10.891 -0.389 1 83.62 94 SER A CA 1
ATOM 689 C C . SER A 1 94 ? 15.297 9.93 -1.501 1 83.62 94 SER A C 1
ATOM 691 O O . SER A 1 94 ? 14.328 9.188 -1.357 1 83.62 94 SER A O 1
ATOM 693 N N . PRO A 1 95 ? 16.109 10.008 -2.59 1 90.81 95 PRO A N 1
ATOM 694 C CA . PRO A 1 95 ? 15.828 9.039 -3.654 1 90.81 95 PRO A CA 1
ATOM 695 C C . PRO A 1 95 ? 16.156 7.605 -3.246 1 90.81 95 PRO A C 1
ATOM 697 O O . PRO A 1 95 ? 17 7.379 -2.387 1 90.81 95 PRO A O 1
ATOM 700 N N . LEU A 1 96 ? 15.469 6.695 -3.799 1 93.44 96 LEU A N 1
ATOM 701 C CA . LEU A 1 96 ? 15.734 5.273 -3.602 1 93.44 96 LEU A CA 1
ATOM 702 C C . LEU A 1 96 ? 16.141 4.609 -4.914 1 93.44 96 LEU A C 1
ATOM 704 O O . LEU A 1 96 ? 15.445 4.754 -5.926 1 93.44 96 LEU A O 1
ATOM 708 N N . HIS A 1 97 ? 17.266 3.963 -4.844 1 94.44 97 HIS A N 1
ATOM 709 C CA . HIS A 1 97 ? 17.719 3.154 -5.969 1 94.44 97 HIS A CA 1
ATOM 710 C C . HIS A 1 97 ? 17.406 1.678 -5.746 1 94.44 97 HIS A C 1
ATOM 712 O O . HIS A 1 97 ? 17.797 1.097 -4.738 1 94.44 97 HIS A O 1
ATOM 718 N N . LEU A 1 98 ? 16.734 1.132 -6.711 1 96.12 98 LEU A N 1
ATOM 719 C CA . LEU A 1 98 ? 16.312 -0.264 -6.602 1 96.12 98 LEU A CA 1
ATOM 720 C C . LEU A 1 98 ? 17.031 -1.124 -7.645 1 96.12 98 LEU A C 1
ATOM 722 O O . LEU A 1 98 ? 17.203 -0.701 -8.789 1 96.12 98 LEU A O 1
ATOM 726 N N . GLU A 1 99 ? 17.359 -2.281 -7.254 1 96.81 99 GLU A N 1
ATOM 727 C CA . GLU A 1 99 ? 17.781 -3.344 -8.156 1 96.81 99 GLU A CA 1
ATOM 728 C C . GLU A 1 99 ? 17.078 -4.664 -7.824 1 96.81 99 GLU A C 1
ATOM 730 O O . GLU A 1 99 ? 17.266 -5.203 -6.73 1 96.81 99 GLU A O 1
ATOM 735 N N . ALA A 1 100 ? 16.391 -5.191 -8.836 1 98.25 100 ALA A N 1
ATOM 736 C CA . ALA A 1 100 ? 15.641 -6.418 -8.586 1 98.25 100 ALA A CA 1
ATOM 737 C C . ALA A 1 100 ? 16.578 -7.629 -8.523 1 98.25 100 ALA A C 1
ATOM 739 O O . ALA A 1 100 ? 17.562 -7.707 -9.258 1 98.25 100 ALA A O 1
ATOM 740 N N . GLY A 1 101 ? 16.203 -8.547 -7.711 1 97.69 101 GLY A N 1
ATOM 741 C CA . GLY A 1 101 ? 16.922 -9.805 -7.617 1 97.69 101 GLY A CA 1
ATOM 742 C C . GLY A 1 101 ? 16.672 -10.727 -8.797 1 97.69 101 GLY A C 1
ATOM 743 O O . GLY A 1 101 ? 16.016 -10.336 -9.773 1 97.69 101 GLY A O 1
ATOM 744 N N . PRO A 1 102 ? 17.125 -11.961 -8.656 1 97.06 102 PRO A N 1
ATOM 745 C CA . PRO A 1 102 ? 17.109 -12.875 -9.797 1 97.06 102 PRO A CA 1
ATOM 746 C C . PRO A 1 102 ? 15.711 -13.336 -10.164 1 97.06 102 PRO A C 1
ATOM 748 O O . PRO A 1 102 ? 15.492 -13.836 -11.273 1 97.06 102 PRO A O 1
ATOM 751 N N . LEU A 1 103 ? 14.766 -13.242 -9.289 1 97.12 103 LEU A N 1
ATOM 752 C CA . LEU A 1 103 ? 13.398 -13.664 -9.594 1 97.12 103 LEU A CA 1
ATOM 753 C C . LEU A 1 103 ? 12.492 -12.461 -9.82 1 97.12 103 LEU A C 1
ATOM 755 O O . LEU A 1 103 ? 11.281 -12.609 -9.945 1 97.12 103 LEU A O 1
ATOM 759 N N . GLY A 1 104 ? 13.047 -11.297 -9.859 1 98.12 104 GLY A N 1
ATOM 760 C CA . GLY A 1 104 ? 12.258 -10.078 -9.961 1 98.12 104 GLY A CA 1
ATOM 761 C C . GLY A 1 104 ? 11.734 -9.594 -8.625 1 98.12 104 GLY A C 1
ATOM 762 O O . GLY A 1 104 ? 12.078 -10.148 -7.578 1 98.12 104 GLY A O 1
ATOM 763 N N . ALA A 1 105 ? 11.031 -8.492 -8.703 1 98.12 105 ALA A N 1
ATOM 764 C CA . ALA A 1 105 ? 10.453 -7.93 -7.484 1 98.12 105 ALA A CA 1
ATOM 765 C C . ALA A 1 105 ? 9.125 -7.242 -7.773 1 98.12 105 ALA A C 1
ATOM 767 O O . ALA A 1 105 ? 8.945 -6.637 -8.836 1 98.12 105 ALA A O 1
ATOM 768 N N . GLU A 1 106 ? 8.18 -7.418 -6.91 1 97.56 106 GLU A N 1
ATOM 769 C CA . GLU A 1 106 ? 6.898 -6.711 -6.883 1 97.56 106 GLU A CA 1
ATOM 770 C C . GLU A 1 106 ? 6.762 -5.867 -5.621 1 97.56 106 GLU A C 1
ATOM 772 O O . GLU A 1 106 ? 6.895 -6.379 -4.508 1 97.56 106 GLU A O 1
ATOM 777 N N . LEU A 1 107 ? 6.57 -4.527 -5.797 1 97.25 107 LEU A N 1
ATOM 778 C CA . LEU A 1 107 ? 6.629 -3.613 -4.66 1 97.25 107 LEU A CA 1
ATOM 779 C C . LEU A 1 107 ? 5.469 -2.629 -4.695 1 97.25 107 LEU A C 1
ATOM 781 O O . LEU A 1 107 ? 4.906 -2.359 -5.758 1 97.25 107 LEU A O 1
ATOM 785 N N . LEU A 1 108 ? 5.129 -2.148 -3.559 1 96.69 108 LEU A N 1
ATOM 786 C CA . LEU A 1 108 ? 4.281 -0.967 -3.426 1 96.69 108 LEU A CA 1
ATOM 787 C C . LEU A 1 108 ? 5.094 0.229 -2.934 1 96.69 108 LEU A C 1
ATOM 789 O O . LEU A 1 108 ? 5.934 0.089 -2.045 1 96.69 108 LEU A O 1
ATOM 793 N N . CYS A 1 109 ? 4.805 1.333 -3.545 1 96.56 109 CYS A N 1
ATOM 794 C CA . CYS A 1 109 ? 5.516 2.555 -3.184 1 96.56 109 CYS A CA 1
ATOM 795 C C . CYS A 1 109 ? 4.539 3.668 -2.82 1 96.56 109 CYS A C 1
ATOM 797 O O . CYS A 1 109 ? 3.717 4.07 -3.645 1 96.56 109 CYS A O 1
ATOM 799 N N . LEU A 1 110 ? 4.641 4.125 -1.597 1 96.31 110 LEU A N 1
ATOM 800 C CA . LEU A 1 110 ? 3.852 5.25 -1.114 1 96.31 110 LEU A CA 1
ATOM 801 C C . LEU A 1 110 ? 4.73 6.477 -0.894 1 96.31 110 LEU A C 1
ATOM 803 O O . LEU A 1 110 ? 5.777 6.387 -0.247 1 96.31 110 LEU A O 1
ATOM 807 N N . THR A 1 111 ? 4.375 7.566 -1.465 1 96.56 111 THR A N 1
ATOM 808 C CA . THR A 1 111 ? 4.988 8.852 -1.148 1 96.56 111 THR A CA 1
ATOM 809 C C . THR A 1 111 ? 4.023 9.734 -0.366 1 96.56 111 THR A C 1
ATOM 811 O O . THR A 1 111 ? 2.945 10.07 -0.858 1 96.56 111 THR A O 1
ATOM 814 N N . LEU A 1 112 ? 4.395 10.094 0.837 1 96.19 112 LEU A N 1
ATOM 815 C CA . LEU A 1 112 ? 3.521 10.797 1.771 1 96.19 112 LEU A CA 1
ATOM 816 C C . LEU A 1 112 ? 4.109 12.148 2.16 1 96.19 112 LEU A C 1
ATOM 818 O O . LEU A 1 112 ? 5.297 12.242 2.48 1 96.19 112 LEU A O 1
ATOM 822 N N . ALA A 1 113 ? 3.254 13.172 2.109 1 95.25 113 ALA A N 1
ATOM 823 C CA . ALA A 1 113 ? 3.713 14.484 2.541 1 95.25 113 ALA A CA 1
ATOM 824 C C . ALA A 1 113 ? 3.98 14.508 4.043 1 95.25 113 ALA A C 1
ATOM 826 O O . ALA A 1 113 ? 3.232 13.914 4.824 1 95.25 113 ALA A O 1
ATOM 827 N N . VAL A 1 114 ? 5.031 15.156 4.426 1 93.38 114 VAL A N 1
ATOM 828 C CA . VAL A 1 114 ? 5.391 15.352 5.828 1 93.38 114 VAL A CA 1
ATOM 829 C C . VAL A 1 114 ? 5.137 16.797 6.23 1 93.38 114 VAL A C 1
ATOM 831 O O . VAL A 1 114 ? 5.691 17.719 5.629 1 93.38 114 VAL A O 1
ATOM 834 N N . PRO A 1 115 ? 4.227 16.953 7.184 1 87.19 115 PRO A N 1
ATOM 835 C CA . PRO A 1 115 ? 3.967 18.344 7.602 1 87.19 115 PRO A CA 1
ATOM 836 C C . PRO A 1 115 ? 5.219 19.047 8.125 1 87.19 115 PRO A C 1
ATOM 838 O O . PRO A 1 115 ? 6.055 18.422 8.773 1 87.19 115 PRO A O 1
ATOM 841 N N . ARG A 1 116 ? 5.398 20.344 7.738 1 79.62 116 ARG A N 1
ATOM 842 C CA . ARG A 1 116 ? 6.527 21.141 8.195 1 79.62 116 ARG A CA 1
ATOM 843 C C . ARG A 1 116 ? 6.398 21.484 9.672 1 79.62 116 ARG A C 1
ATOM 845 O O . ARG A 1 116 ? 5.301 21.766 10.156 1 79.62 116 ARG A O 1
ATOM 852 N N . ARG A 1 117 ? 7.34 20.891 10.367 1 65.75 117 ARG A N 1
ATOM 853 C CA . ARG A 1 117 ? 7.336 21.344 11.758 1 65.75 117 ARG A CA 1
ATOM 854 C C . ARG A 1 117 ? 7.359 22.859 11.852 1 65.75 117 ARG A C 1
ATOM 856 O O . ARG A 1 117 ? 8.117 23.516 11.133 1 65.75 117 ARG A O 1
ATOM 863 N N . ARG A 1 118 ? 6.398 23.422 12.195 1 55.59 118 ARG A N 1
ATOM 864 C CA . ARG A 1 118 ? 6.496 24.844 12.453 1 55.59 118 ARG A CA 1
ATOM 865 C C . ARG A 1 118 ? 7.715 25.172 13.312 1 55.59 118 ARG A C 1
ATOM 867 O O . ARG A 1 118 ? 8.086 24.391 14.188 1 55.59 118 ARG A O 1
ATOM 874 N N . ALA A 1 119 ? 8.688 26 12.797 1 51.22 119 ALA A N 1
ATOM 875 C CA . ALA A 1 119 ? 9.867 26.484 13.508 1 51.22 119 ALA A CA 1
ATOM 876 C C . ALA A 1 119 ? 9.578 26.641 15 1 51.22 119 ALA A C 1
ATOM 878 O O . ALA A 1 119 ? 10.484 26.484 15.828 1 51.22 119 ALA A O 1
ATOM 879 N N . GLY A 1 120 ? 8.445 26.828 15.305 1 50 120 GLY A N 1
ATOM 880 C CA . GLY A 1 120 ? 8.195 27.141 16.703 1 50 120 GLY A CA 1
ATOM 881 C C . GLY A 1 120 ? 8.281 25.938 17.609 1 50 120 GLY A C 1
ATOM 882 O O . GLY A 1 120 ? 8.664 26.062 18.781 1 50 120 GLY A O 1
ATOM 883 N N . SER A 1 121 ? 7.926 24.703 17 1 54.81 121 SER A N 1
ATOM 884 C CA . SER A 1 121 ? 7.844 23.547 17.891 1 54.81 121 SER A CA 1
ATOM 885 C C . SER A 1 121 ? 9.227 22.984 18.203 1 54.81 121 SER A C 1
ATOM 887 O O . SER A 1 121 ? 9.484 22.531 19.328 1 54.81 121 SER A O 1
ATOM 889 N N . ARG A 1 122 ? 10.102 23.016 17.297 1 51.84 122 ARG A N 1
ATOM 890 C CA . ARG A 1 122 ? 11.484 22.641 17.594 1 51.84 122 ARG A CA 1
ATOM 891 C C . ARG A 1 122 ? 12.117 23.609 18.578 1 51.84 122 ARG A C 1
ATOM 893 O O . ARG A 1 122 ? 12.859 23.188 19.469 1 51.84 122 ARG A O 1
ATOM 900 N N . ALA A 1 123 ? 11.766 24.875 18.328 1 52.91 123 ALA A N 1
ATOM 901 C CA . ALA A 1 123 ? 12.195 25.859 19.312 1 52.91 123 ALA A CA 1
ATOM 902 C C . ALA A 1 123 ? 11.578 25.578 20.672 1 52.91 123 ALA A C 1
ATOM 904 O O . ALA A 1 123 ? 12.25 25.672 21.703 1 52.91 123 ALA A O 1
ATOM 905 N N . ALA A 1 124 ? 10.406 25.047 20.656 1 56.97 124 ALA A N 1
ATOM 906 C CA . ALA A 1 124 ? 9.742 24.703 21.906 1 56.97 124 ALA A CA 1
ATOM 907 C C . ALA A 1 124 ? 10.297 23.406 22.5 1 56.97 124 ALA A C 1
ATOM 909 O O . ALA A 1 124 ? 10.531 23.312 23.703 1 56.97 124 ALA A O 1
ATOM 910 N N . ARG A 1 125 ? 10.539 22.391 21.625 1 54.44 125 ARG A N 1
ATOM 911 C CA . ARG A 1 125 ? 11.117 21.141 22.109 1 54.44 125 ARG A CA 1
ATOM 912 C C . ARG A 1 125 ? 12.562 21.344 22.547 1 54.44 125 ARG A C 1
ATOM 914 O O . ARG A 1 125 ? 13 20.797 23.562 1 54.44 125 ARG A O 1
ATOM 921 N N . ALA A 1 126 ? 13.32 22.062 21.766 1 56.53 126 ALA A N 1
ATOM 922 C CA . ALA A 1 126 ? 14.672 22.438 22.156 1 56.53 126 ALA A CA 1
ATOM 923 C C . ALA A 1 126 ? 14.672 23.234 23.453 1 56.53 126 ALA A C 1
ATOM 925 O O . ALA A 1 126 ? 15.5 23 24.344 1 56.53 126 ALA A O 1
ATOM 926 N N . ARG A 1 127 ? 13.742 24.062 23.609 1 59.5 127 ARG A N 1
ATOM 927 C CA . ARG A 1 127 ? 13.578 24.844 24.828 1 59.5 127 ARG A CA 1
ATOM 928 C C . ARG A 1 127 ? 13.172 23.938 26 1 59.5 127 ARG A C 1
ATOM 930 O O . ARG A 1 127 ? 13.664 24.094 27.109 1 59.5 127 ARG A O 1
ATOM 937 N N . ARG A 1 128 ? 12.367 22.938 25.719 1 59.69 128 ARG A N 1
ATOM 938 C CA . ARG A 1 128 ? 11.961 22 26.75 1 59.69 128 ARG A CA 1
ATOM 939 C C . ARG A 1 128 ? 13.117 21.078 27.141 1 59.69 128 ARG A C 1
ATOM 941 O O . ARG A 1 128 ? 13.305 20.781 28.328 1 59.69 128 ARG A O 1
ATOM 948 N N . ARG A 1 129 ? 13.805 20.594 26.219 1 57.75 129 ARG A N 1
ATOM 949 C CA . ARG A 1 129 ? 14.969 19.766 26.516 1 57.75 129 ARG A CA 1
ATOM 950 C C . ARG A 1 129 ? 16.031 20.547 27.281 1 57.75 129 ARG A C 1
ATOM 952 O O . ARG A 1 129 ? 16.656 20.031 28.203 1 57.75 129 ARG A O 1
ATOM 959 N N . ALA A 1 130 ? 16.297 21.797 26.891 1 58.28 130 ALA A N 1
ATOM 960 C CA . ALA A 1 130 ? 17.203 22.688 27.625 1 58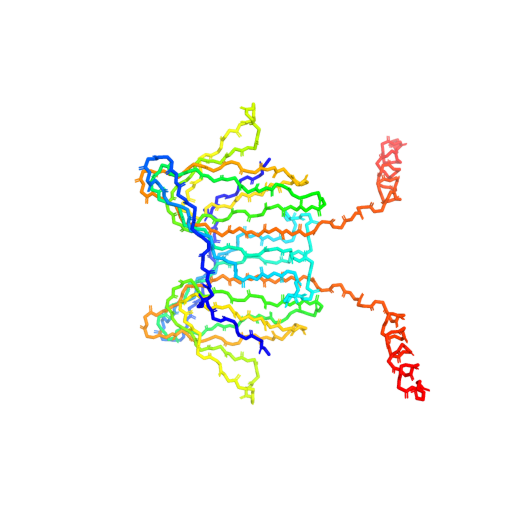.28 130 ALA A CA 1
ATOM 961 C C . ALA A 1 130 ? 16.703 22.953 29.031 1 58.28 130 ALA A C 1
ATOM 963 O O . ALA A 1 130 ? 17.484 22.953 29.984 1 58.28 130 ALA A O 1
ATOM 964 N N . ALA A 1 131 ? 15.422 23.094 29.25 1 60.03 131 ALA A N 1
ATOM 965 C CA . ALA A 1 131 ? 14.812 23.328 30.562 1 60.03 131 ALA A CA 1
ATOM 966 C C . ALA A 1 131 ? 14.914 22.078 31.438 1 60.03 131 ALA A C 1
ATOM 968 O O . ALA A 1 131 ? 15.094 22.188 32.656 1 60.03 131 ALA A O 1
ATOM 969 N N . ARG A 1 132 ? 14.812 20.875 30.797 1 61.25 132 ARG A N 1
ATOM 970 C CA . ARG A 1 132 ? 14.922 19.625 31.547 1 61.25 132 ARG A CA 1
ATOM 971 C C . ARG A 1 132 ? 16.375 19.375 31.969 1 61.25 132 ARG A C 1
ATOM 973 O O . ARG A 1 132 ? 16.625 18.812 33.031 1 61.25 132 ARG A O 1
ATOM 980 N N . ARG A 1 133 ? 17.234 19.672 31.109 1 59.16 133 ARG A N 1
ATOM 981 C CA . ARG A 1 133 ? 18.656 19.5 31.422 1 59.16 133 ARG A CA 1
ATOM 982 C C . ARG A 1 133 ? 19.094 20.5 32.5 1 59.16 133 ARG A C 1
ATOM 984 O O . ARG A 1 133 ? 20.062 20.25 33.219 1 59.16 133 ARG A O 1
ATOM 991 N N . SER A 1 134 ? 18.438 21.625 32.406 1 58.53 134 SER A N 1
ATOM 992 C CA . SER A 1 134 ? 18.781 22.656 33.375 1 58.53 134 SER A CA 1
ATOM 993 C C . SER A 1 134 ? 18.109 22.406 34.719 1 58.53 134 SER A C 1
ATOM 995 O O . SER A 1 134 ? 18.266 23.188 35.656 1 58.53 134 SER A O 1
ATOM 997 N N . ARG A 1 135 ? 17.203 21.297 34.781 1 55.31 135 ARG A N 1
ATOM 998 C CA . ARG A 1 135 ? 16.719 20.984 36.094 1 55.31 135 ARG A CA 1
ATOM 999 C C . ARG A 1 135 ? 17.812 20.312 36.938 1 55.31 135 ARG A C 1
ATOM 1001 O O . ARG A 1 135 ? 18.359 19.281 36.531 1 55.31 135 ARG A O 1
ATOM 1008 N N . PRO A 1 136 ? 18.188 20.891 38.094 1 60.09 136 PRO A N 1
ATOM 1009 C CA . PRO A 1 136 ? 19.219 20.391 38.969 1 60.09 136 PRO A CA 1
ATOM 1010 C C . PRO A 1 136 ? 18.922 18.969 39.469 1 60.09 136 PRO A C 1
ATOM 1012 O O . PRO A 1 136 ? 17.766 18.562 39.531 1 60.09 136 PRO A O 1
ATOM 1015 N N . MET B 1 1 ? 17.531 5.461 6.273 1 81.25 1 MET B N 1
ATOM 1016 C CA . MET B 1 1 ? 16.422 4.586 5.883 1 81.25 1 MET B CA 1
ATOM 1017 C C . MET B 1 1 ? 16.141 3.551 6.969 1 81.25 1 MET B C 1
ATOM 1019 O O . MET B 1 1 ? 17.078 2.98 7.543 1 81.25 1 MET B O 1
ATOM 1023 N N . ILE B 1 2 ? 14.922 3.385 7.355 1 81.75 2 ILE B N 1
ATOM 1024 C CA . ILE B 1 2 ? 14.508 2.377 8.328 1 81.75 2 ILE B CA 1
ATOM 1025 C C . ILE B 1 2 ? 13.906 1.178 7.602 1 81.75 2 ILE B C 1
ATOM 1027 O O . ILE B 1 2 ? 13.094 1.344 6.688 1 81.75 2 ILE B O 1
ATOM 1031 N N . VAL B 1 3 ? 14.43 -0.003 7.914 1 76.56 3 VAL B N 1
ATOM 1032 C CA . VAL B 1 3 ? 13.875 -1.22 7.332 1 76.56 3 VAL B CA 1
ATOM 1033 C C . VAL B 1 3 ? 13.133 -2.018 8.406 1 76.56 3 VAL B C 1
ATOM 1035 O O . VAL B 1 3 ? 13.672 -2.25 9.492 1 76.56 3 VAL B O 1
ATOM 1038 N N . THR B 1 4 ? 11.938 -2.23 8.172 1 76 4 THR B N 1
ATOM 1039 C CA . THR B 1 4 ? 11.195 -3.119 9.062 1 76 4 THR B CA 1
ATOM 1040 C C . THR B 1 4 ? 10.812 -4.41 8.344 1 76 4 THR B C 1
ATOM 1042 O O . THR B 1 4 ? 10.586 -4.406 7.133 1 76 4 THR B O 1
ATOM 1045 N N . THR B 1 5 ? 11.148 -5.566 8.914 1 68.38 5 THR B N 1
ATOM 1046 C CA . THR B 1 5 ? 10.836 -6.852 8.305 1 68.38 5 THR B CA 1
ATOM 1047 C C . THR B 1 5 ? 9.469 -7.348 8.766 1 68.38 5 THR B C 1
ATOM 1049 O O . THR B 1 5 ? 9.031 -7.035 9.875 1 68.38 5 THR B O 1
ATOM 1052 N N . ASP B 1 6 ? 8.727 -7.77 7.73 1 59.78 6 ASP B N 1
ATOM 1053 C CA . ASP B 1 6 ? 7.398 -8.336 7.918 1 59.78 6 ASP B CA 1
ATOM 1054 C C . ASP B 1 6 ? 7.402 -9.391 9.016 1 59.78 6 ASP B C 1
ATOM 1056 O O . ASP B 1 6 ? 6.457 -10.18 9.141 1 59.78 6 ASP B O 1
ATOM 1060 N N . SER B 1 7 ? 8.484 -9.656 9.609 1 57.19 7 SER B N 1
ATOM 1061 C CA . SER B 1 7 ? 8.438 -10.766 10.555 1 57.19 7 SER B CA 1
ATOM 1062 C C . SER B 1 7 ? 7.52 -10.453 11.727 1 57.19 7 SER B C 1
ATOM 1064 O O . SER B 1 7 ? 7.43 -11.234 12.68 1 57.19 7 SER B O 1
ATOM 1066 N N . GLY B 1 8 ? 6.848 -9.328 11.516 1 59.16 8 GLY B N 1
ATOM 1067 C CA . GLY B 1 8 ? 6.094 -9.055 12.727 1 59.16 8 GLY B CA 1
ATOM 1068 C C . GLY B 1 8 ? 4.863 -9.938 12.883 1 59.16 8 GLY B C 1
ATOM 1069 O O . GLY B 1 8 ? 4.473 -10.633 11.938 1 59.16 8 GLY B O 1
ATOM 1070 N N . ALA B 1 9 ? 4.453 -10.078 13.984 1 73.19 9 ALA B N 1
ATOM 1071 C CA . ALA B 1 9 ? 3.285 -10.852 14.383 1 73.19 9 ALA B CA 1
ATOM 1072 C C . ALA B 1 9 ? 2.039 -10.398 13.625 1 73.19 9 ALA B C 1
ATOM 1074 O O . ALA B 1 9 ? 1.926 -9.227 13.258 1 73.19 9 ALA B O 1
ATOM 1075 N N . ALA B 1 10 ? 1.411 -11.383 12.938 1 87.5 10 ALA B N 1
ATOM 1076 C CA . ALA B 1 10 ? 0.11 -11.133 12.32 1 87.5 10 ALA B CA 1
ATOM 1077 C C . ALA B 1 10 ? -1.025 -11.5 13.273 1 87.5 10 ALA B C 1
ATOM 1079 O O . ALA B 1 10 ? -0.918 -12.469 14.031 1 87.5 10 ALA B O 1
ATOM 1080 N N . MET B 1 11 ? -1.985 -10.586 13.32 1 90.81 11 MET B N 1
ATOM 1081 C CA . MET B 1 11 ? -3.221 -10.953 14 1 90.81 11 MET B CA 1
ATOM 1082 C C . MET B 1 11 ? -4.051 -11.914 13.156 1 90.81 11 MET B C 1
ATOM 1084 O O . MET B 1 11 ? -4.172 -11.727 11.945 1 90.81 11 MET B O 1
ATOM 1088 N N . ILE B 1 12 ? -4.512 -12.969 13.766 1 94.5 12 ILE B N 1
ATOM 1089 C CA . ILE B 1 12 ? -5.379 -13.906 13.062 1 94.5 12 ILE B CA 1
ATOM 1090 C C . ILE B 1 12 ? -6.758 -13.922 13.719 1 94.5 12 ILE B C 1
ATOM 1092 O O . ILE B 1 12 ? -6.871 -14.102 14.938 1 94.5 12 ILE B O 1
ATOM 1096 N N . VAL B 1 13 ? -7.684 -13.633 12.953 1 93.69 13 VAL B N 1
ATOM 1097 C CA . VAL B 1 13 ? -9.07 -13.742 13.398 1 93.69 13 VAL B CA 1
ATOM 1098 C C . VAL B 1 13 ? -9.734 -14.945 12.734 1 93.69 13 VAL B C 1
ATOM 1100 O O . VAL B 1 13 ? -9.656 -15.109 11.516 1 93.69 13 VAL B O 1
ATOM 1103 N N . LEU B 1 14 ? -10.422 -15.719 13.492 1 95.31 14 LEU B N 1
ATOM 1104 C CA . LEU B 1 14 ? -11.109 -16.906 12.977 1 95.31 14 LEU B CA 1
ATOM 1105 C C . LEU B 1 14 ? -12.609 -16.672 12.906 1 95.31 14 LEU B C 1
ATOM 1107 O O . LEU B 1 14 ? -13.211 -16.141 13.852 1 95.31 14 LEU B O 1
ATOM 1111 N N . GLY B 1 15 ? -13.164 -17.031 11.758 1 93.19 15 GLY B N 1
ATOM 1112 C CA . GLY B 1 15 ? -14.609 -16.984 11.609 1 93.19 15 GLY B CA 1
ATOM 1113 C C . GLY B 1 15 ? -15.312 -18.219 12.141 1 93.19 15 GLY B C 1
ATOM 1114 O O . GLY B 1 15 ? -14.656 -19.156 12.594 1 93.19 15 GLY B O 1
ATOM 1115 N N . PRO B 1 16 ? -16.703 -18.156 12.102 1 92.44 16 PRO B N 1
ATOM 1116 C CA . PRO B 1 16 ? -17.484 -19.25 12.68 1 92.44 16 PRO B CA 1
ATOM 1117 C C . PRO B 1 16 ? -17.328 -20.562 11.938 1 92.44 16 PRO B C 1
ATOM 1119 O O . PRO B 1 16 ? -17.5 -21.641 12.516 1 92.44 16 PRO B O 1
ATOM 1122 N N . ASN B 1 17 ? -17 -20.547 10.641 1 94.12 17 ASN B N 1
ATOM 1123 C CA . ASN B 1 17 ? -16.844 -21.766 9.852 1 94.12 17 ASN B CA 1
ATOM 1124 C C . ASN B 1 17 ? -15.367 -22.094 9.602 1 94.12 17 ASN B C 1
ATOM 1126 O O . ASN B 1 17 ? -15.047 -22.828 8.664 1 94.12 17 ASN B O 1
ATOM 1130 N N . GLY B 1 18 ? -14.516 -21.438 10.312 1 94.81 18 GLY B N 1
ATOM 1131 C CA . GLY B 1 18 ? -13.086 -21.703 10.188 1 94.81 18 GLY B CA 1
ATOM 1132 C C . GLY B 1 18 ? -12.398 -20.781 9.203 1 94.81 18 GLY B C 1
ATOM 1133 O O . GLY B 1 18 ? -11.219 -20.953 8.898 1 94.81 18 GLY B O 1
ATOM 1134 N N . GLU B 1 19 ? -13.172 -19.797 8.719 1 96.81 19 GLU B N 1
ATOM 1135 C CA . GLU B 1 19 ? -12.539 -18.812 7.855 1 96.81 19 GLU B CA 1
ATOM 1136 C C . GLU B 1 19 ? -11.461 -18.031 8.609 1 96.81 19 GLU B C 1
ATOM 1138 O O . GLU B 1 19 ? -11.57 -17.812 9.812 1 96.81 19 GLU B O 1
ATOM 1143 N N . ARG B 1 20 ? -10.461 -17.641 7.84 1 97.56 20 ARG B N 1
ATOM 1144 C CA . ARG B 1 20 ? -9.336 -16.969 8.484 1 97.56 20 ARG B CA 1
ATOM 1145 C C . ARG B 1 20 ? -9.109 -15.586 7.875 1 97.56 20 ARG B C 1
ATOM 1147 O O . ARG B 1 20 ? -9.203 -15.414 6.66 1 97.56 20 ARG B O 1
ATOM 1154 N N . VAL B 1 21 ? -8.906 -14.68 8.781 1 97.75 21 VAL B N 1
ATOM 1155 C CA . VAL B 1 21 ? -8.422 -13.359 8.398 1 97.75 21 VAL B CA 1
ATOM 1156 C C . VAL B 1 21 ? -7.074 -13.078 9.055 1 97.75 21 VAL B C 1
ATOM 1158 O O . VAL B 1 21 ? -6.957 -13.117 10.281 1 97.75 21 VAL B O 1
ATOM 1161 N N . ARG B 1 22 ? -6.062 -12.93 8.266 1 96.06 22 ARG B N 1
ATOM 1162 C CA . ARG B 1 22 ? -4.746 -12.539 8.766 1 96.06 22 ARG B CA 1
ATOM 1163 C C . ARG B 1 22 ? -4.469 -11.07 8.484 1 96.06 22 ARG B C 1
ATOM 1165 O O . ARG B 1 22 ? -4.559 -10.625 7.344 1 96.06 22 ARG B O 1
ATOM 1172 N N . VAL B 1 23 ? -4.176 -10.312 9.555 1 95.38 23 VAL B N 1
ATOM 1173 C CA . VAL B 1 23 ? -3.852 -8.898 9.422 1 95.38 23 VAL B CA 1
ATOM 1174 C C . VAL B 1 23 ? -2.414 -8.648 9.883 1 95.38 23 VAL B C 1
ATOM 1176 O O . VAL B 1 23 ? -2.064 -8.938 11.031 1 95.38 23 VAL B O 1
ATOM 1179 N N . ARG B 1 24 ? -1.594 -8.211 9.062 1 93.31 24 ARG B N 1
ATOM 1180 C CA . ARG B 1 24 ? -0.236 -7.805 9.414 1 93.31 24 ARG B CA 1
ATOM 1181 C C . ARG B 1 24 ? -0.093 -6.285 9.375 1 93.31 24 ARG B C 1
ATOM 1183 O O . ARG B 1 24 ? -0.387 -5.652 8.359 1 93.31 24 ARG B O 1
ATOM 1190 N N . ALA B 1 25 ? 0.325 -5.695 10.523 1 93.5 25 ALA B N 1
ATOM 1191 C CA . ALA B 1 25 ? 0.6 -4.262 10.57 1 93.5 25 ALA B CA 1
ATOM 1192 C C . ALA B 1 25 ? 1.947 -3.939 9.938 1 93.5 25 ALA B C 1
ATOM 1194 O O . ALA B 1 25 ? 3 -4.234 10.508 1 93.5 25 ALA B O 1
ATOM 1195 N N . LEU B 1 26 ? 1.882 -3.352 8.773 1 92.62 26 LEU B N 1
ATOM 1196 C CA . LEU B 1 26 ? 3.119 -3.023 8.07 1 92.62 26 LEU B CA 1
ATOM 1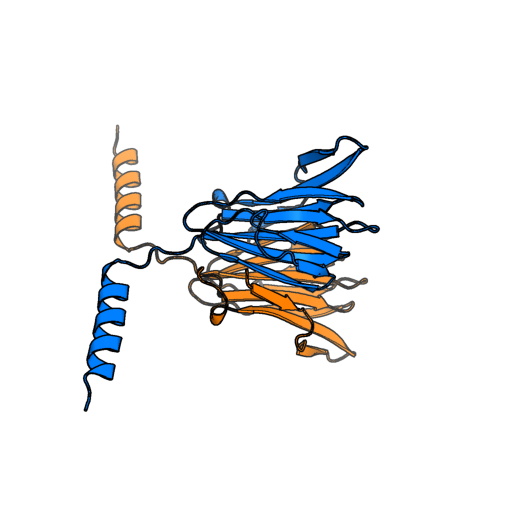197 C C . LEU B 1 26 ? 3.736 -1.744 8.633 1 92.62 26 LEU B C 1
ATOM 1199 O O . LEU B 1 26 ? 4.949 -1.672 8.828 1 92.62 26 LEU B O 1
ATOM 1203 N N . ALA B 1 27 ? 2.941 -0.702 8.852 1 92.75 27 ALA B N 1
ATOM 1204 C CA . ALA B 1 27 ? 3.385 0.551 9.453 1 92.75 27 ALA B CA 1
ATOM 1205 C C . ALA B 1 27 ? 2.289 1.157 10.328 1 92.75 27 ALA B C 1
ATOM 1207 O O . ALA B 1 27 ? 1.101 0.941 10.086 1 92.75 27 ALA B O 1
ATOM 1208 N N . ARG B 1 28 ? 2.707 1.866 11.352 1 93.5 28 ARG B N 1
ATOM 1209 C CA . ARG B 1 28 ? 1.836 2.648 12.219 1 93.5 28 ARG B CA 1
ATOM 1210 C C . ARG B 1 28 ? 2.291 4.102 12.289 1 93.5 28 ARG B C 1
ATOM 1212 O O . ARG B 1 28 ? 3.432 4.418 11.945 1 93.5 28 ARG B O 1
ATOM 1219 N N . ARG B 1 29 ? 1.348 4.938 12.789 1 93.44 29 ARG B N 1
ATOM 1220 C CA . ARG B 1 29 ? 1.589 6.375 12.836 1 93.44 29 ARG B CA 1
ATOM 1221 C C . ARG B 1 29 ? 2.879 6.691 13.586 1 93.44 29 ARG B C 1
ATOM 1223 O O . ARG B 1 29 ? 3.605 7.617 13.227 1 93.44 29 ARG B O 1
ATOM 1230 N N . THR B 1 30 ? 3.162 5.961 14.547 1 91.44 30 THR B N 1
ATOM 1231 C CA . THR B 1 30 ? 4.328 6.203 15.391 1 91.44 30 THR B CA 1
ATOM 1232 C C . THR B 1 30 ? 5.617 5.949 14.617 1 91.44 30 THR B C 1
ATOM 1234 O O . THR B 1 30 ? 6.691 6.406 15.023 1 91.44 30 THR B O 1
ATOM 1237 N N . MET B 1 31 ? 5.523 5.242 13.539 1 90.88 31 MET B N 1
ATOM 1238 C CA . MET B 1 31 ? 6.699 4.898 12.75 1 90.88 31 MET B CA 1
ATOM 1239 C C . MET B 1 31 ? 6.945 5.938 11.656 1 90.88 31 MET B C 1
ATOM 1241 O O . MET B 1 31 ? 8.023 5.984 11.07 1 90.88 31 MET B O 1
ATOM 1245 N N . LEU B 1 32 ? 5.938 6.746 11.352 1 92.31 32 LEU B N 1
ATOM 1246 C CA . LEU B 1 32 ? 5.949 7.594 10.164 1 92.31 32 LEU B CA 1
ATOM 1247 C C . LEU B 1 32 ? 6.031 9.07 10.555 1 92.31 32 LEU B C 1
ATOM 1249 O O . LEU B 1 32 ? 5.527 9.469 11.609 1 92.31 32 LEU B O 1
ATOM 1253 N N . ALA B 1 33 ? 6.625 9.844 9.672 1 92.38 33 ALA B N 1
ATOM 1254 C CA . ALA B 1 33 ? 6.609 11.289 9.844 1 92.38 33 ALA B CA 1
ATOM 1255 C C . ALA B 1 33 ? 5.352 11.898 9.234 1 92.38 33 ALA B C 1
ATOM 1257 O O . ALA B 1 33 ? 4.965 13.016 9.586 1 92.38 33 ALA B O 1
ATOM 1258 N N . SER B 1 34 ? 4.781 11.188 8.32 1 92.06 34 SER B N 1
ATOM 1259 C CA . SER B 1 34 ? 3.562 11.633 7.652 1 92.06 34 SER B CA 1
ATOM 1260 C C . SER B 1 34 ? 2.328 11.328 8.492 1 92.06 34 SER B C 1
ATOM 1262 O O . SER B 1 34 ? 2.428 10.68 9.539 1 92.06 34 SER B O 1
ATOM 1264 N N . ALA B 1 35 ? 1.17 11.758 8.023 1 92.12 35 ALA B N 1
ATOM 1265 C CA . ALA B 1 35 ? -0.081 11.586 8.758 1 92.12 35 ALA B CA 1
ATOM 1266 C C . ALA B 1 35 ? -0.811 10.32 8.312 1 92.12 35 ALA B C 1
ATOM 1268 O O . ALA B 1 35 ? -2.037 10.32 8.18 1 92.12 35 ALA B O 1
ATOM 1269 N N . CYS B 1 36 ? -0.106 9.336 7.984 1 93.81 36 CYS B N 1
ATOM 1270 C CA . CYS B 1 36 ? -0.679 8.008 7.773 1 93.81 36 CYS B CA 1
ATOM 1271 C C . CYS B 1 36 ? -0.86 7.277 9.094 1 93.81 36 CYS B C 1
ATOM 1273 O O . CYS B 1 36 ? 0.1 7.094 9.844 1 93.81 36 CYS B O 1
ATOM 1275 N N . GLU B 1 37 ? -2.027 6.805 9.352 1 95.12 37 GLU B N 1
ATOM 1276 C CA . GLU B 1 37 ? -2.342 6.188 10.633 1 95.12 37 GLU B CA 1
ATOM 1277 C C . GLU B 1 37 ? -1.961 4.711 10.648 1 95.12 37 GLU B C 1
ATOM 1279 O O . GLU B 1 37 ? -1.359 4.227 11.609 1 95.12 37 GLU B O 1
ATOM 1284 N N . THR B 1 38 ? -2.375 4.012 9.609 1 94.12 38 THR B N 1
ATOM 1285 C CA . THR B 1 38 ? -2.066 2.586 9.547 1 94.12 38 THR B CA 1
ATOM 1286 C C . THR B 1 38 ? -1.79 2.158 8.109 1 94.12 38 THR B C 1
ATOM 1288 O O . THR B 1 38 ? -2.34 2.734 7.168 1 94.12 38 THR B O 1
ATOM 1291 N N . PHE B 1 39 ? -0.943 1.28 7.898 1 94.5 39 PHE B N 1
ATOM 1292 C CA . PHE B 1 39 ? -0.697 0.487 6.699 1 94.5 39 PHE B CA 1
ATOM 1293 C C . PHE B 1 39 ? -0.692 -1.002 7.027 1 94.5 39 PHE B C 1
ATOM 1295 O O . PHE B 1 39 ? 0.224 -1.494 7.688 1 94.5 39 PHE B O 1
ATOM 1302 N N . ASP B 1 40 ? -1.677 -1.689 6.52 1 95.12 40 ASP B N 1
ATOM 1303 C CA . ASP B 1 40 ? -1.857 -3.088 6.898 1 95.12 40 ASP B CA 1
ATOM 1304 C C . ASP B 1 40 ? -1.939 -3.984 5.668 1 95.12 40 ASP B C 1
ATOM 1306 O O . ASP B 1 40 ? -2.418 -3.561 4.613 1 95.12 40 ASP B O 1
ATOM 1310 N N . HIS B 1 41 ? -1.484 -5.137 5.785 1 95.06 41 HIS B N 1
ATOM 1311 C CA . HIS B 1 41 ? -1.657 -6.219 4.824 1 95.06 41 HIS B CA 1
ATOM 1312 C C . HIS B 1 41 ? -2.689 -7.23 5.312 1 95.06 41 HIS B C 1
ATOM 1314 O O . HIS B 1 41 ? -2.596 -7.727 6.438 1 95.06 41 HIS B O 1
ATOM 1320 N N . LEU B 1 42 ? -3.658 -7.539 4.473 1 96.75 42 LEU B N 1
ATOM 1321 C CA . LEU B 1 42 ? -4.746 -8.438 4.844 1 96.75 42 LEU B CA 1
ATOM 1322 C C . LEU B 1 42 ? -4.777 -9.656 3.928 1 96.75 42 LEU B C 1
ATOM 1324 O O . LEU B 1 42 ? -4.668 -9.531 2.707 1 96.75 42 LEU B O 1
ATOM 1328 N N . ARG B 1 43 ? -4.957 -10.781 4.516 1 97.38 43 ARG B N 1
ATOM 1329 C CA . ARG B 1 43 ? -5.297 -11.992 3.785 1 97.38 43 ARG B CA 1
ATOM 1330 C C . ARG B 1 43 ? -6.582 -12.617 4.324 1 97.38 43 ARG B C 1
ATOM 1332 O O . ARG B 1 43 ? -6.684 -12.906 5.516 1 97.38 43 ARG B O 1
ATOM 1339 N N . LEU B 1 44 ? -7.465 -12.773 3.484 1 98.38 44 LEU B N 1
ATOM 1340 C CA . LEU B 1 44 ? -8.75 -13.375 3.832 1 98.38 44 LEU B CA 1
ATOM 1341 C C . LEU B 1 44 ? -8.922 -14.727 3.139 1 98.38 44 LEU B C 1
ATOM 1343 O O . LEU B 1 44 ? -8.758 -14.828 1.92 1 98.38 44 LEU B O 1
ATOM 1347 N N . SER B 1 45 ? -9.242 -15.719 3.875 1 98.5 45 SER B N 1
ATOM 1348 C CA . SER B 1 45 ? -9.602 -17 3.271 1 98.5 45 SER B CA 1
ATOM 1349 C C . SER B 1 45 ? -10.945 -16.906 2.547 1 98.5 45 SER B C 1
ATOM 1351 O O . SER B 1 45 ? -11.68 -15.938 2.709 1 98.5 45 SER B O 1
ATOM 1353 N N . PRO B 1 46 ? -11.188 -17.922 1.687 1 98.06 46 PRO B N 1
ATOM 1354 C CA . PRO B 1 46 ? -12.461 -17.906 0.967 1 98.06 46 PRO B CA 1
ATOM 1355 C C . PRO B 1 46 ? -13.664 -17.734 1.895 1 98.06 46 PRO B C 1
ATOM 1357 O O . PRO B 1 46 ? -13.758 -18.406 2.918 1 98.06 46 PRO B O 1
ATOM 1360 N N . GLY B 1 47 ? -14.484 -16.75 1.604 1 97.19 47 GLY B N 1
ATOM 1361 C CA . GLY B 1 47 ? -15.727 -16.547 2.326 1 97.19 47 GLY B CA 1
ATOM 1362 C C . GLY B 1 47 ? -15.547 -15.773 3.623 1 97.19 47 GLY B C 1
ATOM 1363 O O . GLY B 1 47 ? -16.516 -15.461 4.309 1 97.19 47 GLY B O 1
ATOM 1364 N N . ALA B 1 48 ? -14.32 -15.477 3.953 1 98 48 ALA B N 1
ATOM 1365 C CA . ALA B 1 48 ? -14.055 -14.781 5.207 1 98 48 ALA B CA 1
ATOM 1366 C C . ALA B 1 48 ? -14.625 -13.359 5.176 1 98 48 ALA B C 1
ATOM 1368 O O . ALA B 1 48 ? -14.617 -12.711 4.129 1 98 48 ALA B O 1
ATOM 1369 N N . HIS B 1 49 ? -15.039 -12.922 6.391 1 96.19 49 HIS B N 1
ATOM 1370 C CA . HIS B 1 49 ? -15.555 -11.57 6.574 1 96.19 49 HIS B CA 1
ATOM 1371 C C . HIS B 1 49 ? -14.625 -10.742 7.457 1 96.19 49 HIS B C 1
ATOM 1373 O O . HIS B 1 49 ? -14.031 -11.266 8.398 1 96.19 49 HIS B O 1
ATOM 1379 N N . HIS B 1 50 ? -14.5 -9.469 7.125 1 95.62 50 HIS B N 1
ATOM 1380 C CA . HIS B 1 50 ? -13.695 -8.555 7.926 1 95.62 50 HIS B CA 1
ATOM 1381 C C . HIS B 1 50 ? -14.242 -7.133 7.859 1 95.62 50 HIS B C 1
ATOM 1383 O O . HIS B 1 50 ? -14.773 -6.715 6.828 1 95.62 50 HIS B O 1
ATOM 1389 N N . VAL B 1 51 ? -14.125 -6.457 8.969 1 94.44 51 VAL B N 1
ATOM 1390 C CA . VAL B 1 51 ? -14.562 -5.062 9 1 94.44 51 VAL B CA 1
ATOM 1391 C C . VAL B 1 51 ? -13.367 -4.156 9.281 1 94.44 51 VAL B C 1
ATOM 1393 O O . VAL B 1 51 ? -12.633 -4.367 10.25 1 94.44 51 VAL B O 1
ATOM 1396 N N . ILE B 1 52 ? -13.047 -3.27 8.383 1 94.12 52 ILE B N 1
ATOM 1397 C CA . ILE B 1 52 ? -12.125 -2.176 8.656 1 94.12 52 ILE B CA 1
ATOM 1398 C C . ILE B 1 52 ? -12.875 -1.014 9.297 1 94.12 52 ILE B C 1
ATOM 1400 O O . ILE B 1 52 ? -13.719 -0.381 8.664 1 94.12 52 ILE B O 1
ATOM 1404 N N . PRO B 1 53 ? -12.445 -0.805 10.5 1 90.38 53 PRO B N 1
ATOM 1405 C CA . PRO B 1 53 ? -13.219 0.253 11.164 1 90.38 53 PRO B CA 1
ATOM 1406 C C . PRO B 1 53 ? -12.961 1.632 10.562 1 90.38 53 PRO B C 1
ATOM 1408 O O . PRO B 1 53 ? -11.859 1.904 10.078 1 90.38 53 PRO B O 1
ATOM 1411 N N . GLY B 1 54 ? -13.953 2.391 10.516 1 86.56 54 GLY B N 1
ATOM 1412 C CA . GLY B 1 54 ? -13.781 3.795 10.18 1 86.56 54 GLY B CA 1
ATOM 1413 C C . GLY B 1 54 ? -13.242 4.621 11.336 1 86.56 54 GLY B C 1
ATOM 1414 O O . GLY B 1 54 ? -13.453 4.281 12.5 1 86.56 54 GLY B O 1
ATOM 1415 N N . ARG B 1 55 ? -12.297 5.531 10.969 1 87.12 55 ARG B N 1
ATOM 1416 C CA . ARG B 1 55 ? -11.797 6.48 11.961 1 87.12 55 ARG B CA 1
ATOM 1417 C C . ARG B 1 55 ? -12.125 7.914 11.555 1 87.12 55 ARG B C 1
ATOM 1419 O O . ARG B 1 55 ? -11.898 8.312 10.414 1 87.12 55 ARG B O 1
ATOM 1426 N N . PRO B 1 56 ? -12.672 8.648 12.539 1 88.25 56 PRO B N 1
ATOM 1427 C CA . PRO B 1 56 ? -12.977 10.031 12.18 1 88.25 56 PRO B CA 1
ATOM 1428 C C . PRO B 1 56 ? -11.766 10.773 11.617 1 88.25 56 PRO B C 1
ATOM 1430 O O . PRO B 1 56 ? -10.633 10.531 12.047 1 88.25 56 PRO B O 1
ATOM 1433 N N . ASP B 1 57 ? -11.891 11.617 10.602 1 91.62 57 ASP B N 1
ATOM 1434 C CA . ASP B 1 57 ? -10.906 12.508 10 1 91.62 57 ASP B CA 1
ATOM 1435 C C . ASP B 1 57 ? -9.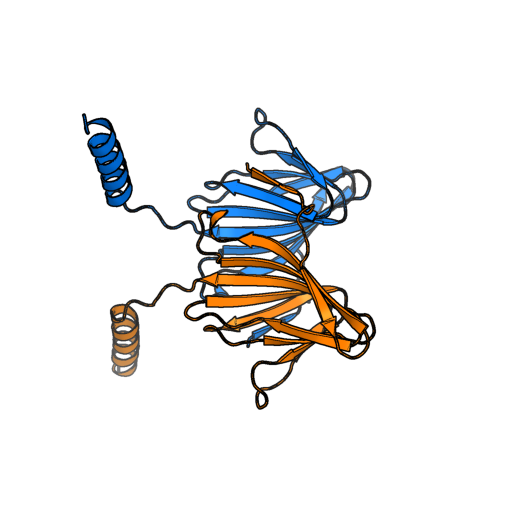852 11.711 9.227 1 91.62 57 ASP B C 1
ATOM 1437 O O . ASP B 1 57 ? -8.688 12.117 9.172 1 91.62 57 ASP B O 1
ATOM 1441 N N . THR B 1 58 ? -10.281 10.531 8.875 1 95.12 58 THR B N 1
ATOM 1442 C CA . THR B 1 58 ? -9.383 9.742 8.031 1 95.12 58 THR B CA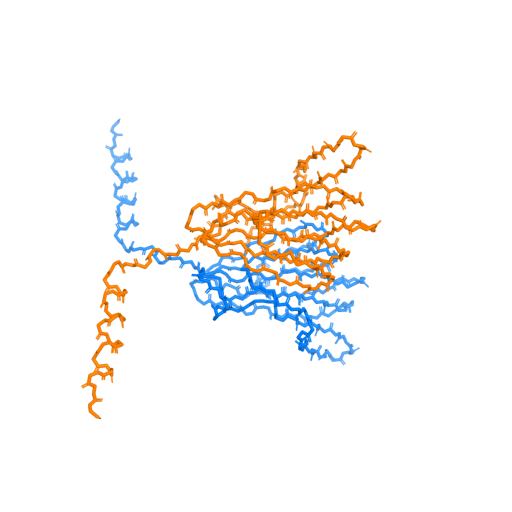 1
ATOM 1443 C C . THR B 1 58 ? -10.094 9.273 6.77 1 95.12 58 THR B C 1
ATOM 1445 O O . THR B 1 58 ? -11.328 9.32 6.691 1 95.12 58 THR B O 1
ATOM 1448 N N . GLU B 1 59 ? -9.359 8.945 5.793 1 94.62 59 GLU B N 1
ATOM 1449 C CA . GLU B 1 59 ? -9.852 8.156 4.672 1 94.62 59 GLU B CA 1
ATOM 1450 C C . GLU B 1 59 ? -9.117 6.82 4.574 1 94.62 59 GLU B C 1
ATOM 1452 O O . GLU B 1 59 ? -7.984 6.695 5.031 1 94.62 59 GLU B O 1
ATOM 1457 N N . THR B 1 60 ? -9.883 5.871 4.02 1 95.44 60 THR B N 1
ATOM 1458 C CA . THR B 1 60 ? -9.32 4.539 3.855 1 95.44 60 THR B CA 1
ATOM 1459 C C . THR B 1 60 ? -9.102 4.219 2.379 1 95.44 60 THR B C 1
ATOM 1461 O O . THR B 1 60 ? -9.992 4.434 1.555 1 95.44 60 THR B O 1
ATOM 1464 N N . VAL B 1 61 ? -7.91 3.816 1.994 1 94.94 61 VAL B N 1
ATOM 1465 C CA . VAL B 1 61 ? -7.566 3.326 0.663 1 94.94 61 VAL B CA 1
ATOM 1466 C C . VAL B 1 61 ? -7.367 1.813 0.704 1 94.94 61 VAL B C 1
ATOM 1468 O O . VAL B 1 61 ? -6.492 1.314 1.416 1 94.94 61 VAL B O 1
ATOM 1471 N N . LEU B 1 62 ? -8.195 1.086 -0.034 1 95.94 62 LEU B N 1
ATOM 1472 C CA . LEU B 1 62 ? -8.148 -0.37 -0.099 1 95.94 62 LEU B CA 1
ATOM 1473 C C . LEU B 1 62 ? -7.719 -0.837 -1.487 1 95.94 62 LEU B C 1
ATOM 1475 O O . LEU B 1 62 ? -8.367 -0.513 -2.482 1 95.94 62 LEU B O 1
ATOM 1479 N N . HIS B 1 63 ? -6.605 -1.542 -1.548 1 95.69 63 HIS B N 1
ATOM 1480 C CA . HIS B 1 63 ? -6.098 -2.062 -2.812 1 95.69 63 HIS B CA 1
ATOM 1481 C C . HIS B 1 63 ? -6.102 -3.588 -2.822 1 95.69 63 HIS B C 1
ATOM 1483 O O . HIS B 1 63 ? -5.488 -4.219 -1.959 1 95.69 63 HIS B O 1
ATOM 1489 N N . VAL B 1 64 ? -6.762 -4.188 -3.861 1 96.31 64 VAL B N 1
ATOM 1490 C CA . VAL B 1 64 ? -6.809 -5.641 -3.977 1 96.31 64 VAL B CA 1
ATOM 1491 C C . VAL B 1 64 ? -5.566 -6.137 -4.715 1 96.31 64 VAL B C 1
ATOM 1493 O O . VAL B 1 64 ? -5.391 -5.863 -5.902 1 96.31 64 VAL B O 1
ATOM 1496 N N . LEU B 1 65 ? -4.797 -6.867 -3.98 1 95.06 65 LEU B N 1
ATOM 1497 C CA . LEU B 1 65 ? -3.602 -7.426 -4.602 1 95.06 65 LEU B CA 1
ATOM 1498 C C . LEU B 1 65 ? -3.941 -8.664 -5.422 1 95.06 65 LEU B C 1
ATOM 1500 O O . LEU B 1 65 ? -3.443 -8.828 -6.539 1 95.06 65 LEU B O 1
ATOM 1504 N N . ARG B 1 66 ? -4.684 -9.5 -4.82 1 95.56 66 ARG B N 1
ATOM 1505 C CA . ARG B 1 66 ? -5.074 -10.766 -5.434 1 95.56 66 ARG B CA 1
ATOM 1506 C C . ARG B 1 66 ? -6.449 -11.211 -4.941 1 95.56 66 ARG B C 1
ATOM 1508 O O . ARG B 1 66 ? -6.809 -10.969 -3.789 1 95.56 66 ARG B O 1
ATOM 1515 N N . GLY B 1 67 ? -7.109 -11.883 -5.836 1 96.62 67 GLY B N 1
ATOM 1516 C CA . GLY B 1 67 ? -8.414 -12.414 -5.477 1 96.62 67 GLY B CA 1
ATOM 1517 C C . GLY B 1 67 ? -9.531 -11.391 -5.609 1 96.62 67 GLY B C 1
ATOM 1518 O O . GLY B 1 67 ? -9.445 -10.477 -6.426 1 96.62 67 GLY B O 1
ATOM 1519 N N . ALA B 1 68 ? -10.633 -11.727 -4.941 1 96.75 68 ALA B N 1
ATOM 1520 C CA . ALA B 1 68 ? -11.797 -10.852 -5.027 1 96.75 68 ALA B CA 1
ATOM 1521 C C . ALA B 1 68 ? -12.469 -10.695 -3.664 1 96.75 68 ALA B C 1
ATOM 1523 O O . ALA B 1 68 ? -12.336 -11.562 -2.797 1 96.75 68 ALA B O 1
ATOM 1524 N N . ALA B 1 69 ? -13.086 -9.617 -3.527 1 96.62 69 ALA B N 1
ATOM 1525 C CA . ALA B 1 69 ? -13.852 -9.367 -2.307 1 96.62 69 ALA B CA 1
ATOM 1526 C C . ALA B 1 69 ? -15.055 -8.477 -2.588 1 96.62 69 ALA B C 1
ATOM 1528 O O . ALA B 1 69 ? -14.984 -7.578 -3.432 1 96.62 69 ALA B O 1
ATOM 1529 N N . VAL B 1 70 ? -16.109 -8.742 -1.943 1 96 70 VAL B N 1
ATOM 1530 C CA . VAL B 1 70 ? -17.219 -7.805 -1.878 1 96 70 VAL B CA 1
ATOM 1531 C C . VAL B 1 70 ? -16.969 -6.77 -0.785 1 96 70 VAL B C 1
ATOM 1533 O O . VAL B 1 70 ? -16.641 -7.125 0.353 1 96 70 VAL B O 1
ATOM 1536 N N . VAL B 1 71 ? -17.047 -5.512 -1.197 1 94.62 71 VAL B N 1
ATOM 1537 C CA . VAL B 1 71 ? -16.781 -4.426 -0.26 1 94.62 71 VAL B CA 1
ATOM 1538 C C . VAL B 1 71 ? -18.016 -3.541 -0.124 1 94.62 71 VAL B C 1
ATOM 1540 O O . VAL B 1 71 ? -18.578 -3.09 -1.125 1 94.62 71 VAL B O 1
ATOM 1543 N N . GLY B 1 72 ? -18.438 -3.287 1.098 1 91.12 72 GLY B N 1
ATOM 1544 C CA . GLY B 1 72 ? -19.578 -2.422 1.354 1 91.12 72 GLY B CA 1
ATOM 1545 C C . GLY B 1 72 ? -19.375 -1.504 2.545 1 91.12 72 GLY B C 1
ATOM 1546 O O . GLY B 1 72 ? -18.484 -1.729 3.363 1 91.12 72 GLY B O 1
ATOM 1547 N N . GLN B 1 73 ? -20.031 -0.431 2.65 1 83.94 73 GLN B N 1
ATOM 1548 C CA . GLN B 1 73 ? -19.984 0.486 3.783 1 83.94 73 GLN B CA 1
ATOM 1549 C C . GLN B 1 73 ? -21.172 0.28 4.707 1 83.94 73 GLN B C 1
ATOM 1551 O O . GLN B 1 73 ? -21.016 0.15 5.922 1 83.94 73 GLN B O 1
ATOM 1556 N N . LEU B 1 74 ? -22.297 0.613 4.301 1 72.12 74 LEU B N 1
ATOM 1557 C CA . LEU B 1 74 ? -23.5 0.455 5.109 1 72.12 74 LEU B CA 1
ATOM 1558 C C . LEU B 1 74 ? -24.484 -0.503 4.441 1 72.12 74 LEU B C 1
ATOM 1560 O O . LEU B 1 74 ? -24.391 -0.758 3.24 1 72.12 74 LEU B O 1
ATOM 1564 N N . SER B 1 75 ? -25.156 -1.142 5.301 1 66.75 75 SER B N 1
ATOM 1565 C CA . SER B 1 75 ? -26.094 -2.174 4.867 1 66.75 75 SER B CA 1
ATOM 1566 C C . SER B 1 75 ? -26.906 -1.707 3.668 1 66.75 75 SER B C 1
ATOM 1568 O O . SER B 1 75 ? -27.203 -2.494 2.768 1 66.75 75 SER B O 1
ATOM 1570 N N . ASP B 1 76 ? -27.125 -0.448 3.609 1 68.06 76 ASP B N 1
ATOM 1571 C CA . ASP B 1 76 ? -28 0.006 2.531 1 68.06 76 ASP B CA 1
ATOM 1572 C C . ASP B 1 76 ? -27.188 0.632 1.396 1 68.06 76 ASP B C 1
ATOM 1574 O O . ASP B 1 76 ? -27.75 1.029 0.373 1 68.06 76 ASP B O 1
ATOM 1578 N N . ALA B 1 77 ? -25.922 0.619 1.545 1 70.56 77 ALA B N 1
ATOM 1579 C CA . ALA B 1 77 ? -25.094 1.251 0.52 1 70.56 77 ALA B CA 1
ATOM 1580 C C . ALA B 1 77 ? -24.672 0.242 -0.545 1 70.56 77 ALA B C 1
ATOM 1582 O O . ALA B 1 77 ? -24.688 -0.967 -0.304 1 70.56 77 ALA B O 1
ATOM 1583 N N . PRO B 1 78 ? -24.562 0.727 -1.755 1 77.19 78 PRO B N 1
ATOM 1584 C CA . PRO B 1 78 ? -24.078 -0.172 -2.811 1 77.19 78 PRO B CA 1
ATOM 1585 C C . PRO B 1 78 ? -22.797 -0.909 -2.43 1 77.19 78 PRO B C 1
ATOM 1587 O O . PRO B 1 78 ? -21.953 -0.352 -1.735 1 77.19 78 PRO B O 1
ATOM 1590 N N . VAL B 1 79 ? -22.891 -2.182 -2.754 1 86.69 79 VAL B N 1
ATOM 1591 C CA . VAL B 1 79 ? -21.688 -3 -2.557 1 86.69 79 VAL B CA 1
ATOM 1592 C C . VAL B 1 79 ? -20.906 -3.082 -3.859 1 86.69 79 VAL B C 1
ATOM 1594 O O . VAL B 1 79 ? -21.469 -2.971 -4.949 1 86.69 79 VAL B O 1
ATOM 1597 N N . HIS B 1 80 ? -19.594 -3.211 -3.705 1 91 80 HIS B N 1
ATOM 1598 C CA . HIS B 1 80 ? -18.719 -3.297 -4.859 1 91 80 HIS B CA 1
ATOM 1599 C C . HIS B 1 80 ? -17.969 -4.625 -4.879 1 91 80 HIS B C 1
ATOM 1601 O O . HIS B 1 80 ? -17.469 -5.078 -3.844 1 91 80 HIS B O 1
ATOM 1607 N N . LEU B 1 81 ? -18.031 -5.254 -6.051 1 93.19 81 LEU B N 1
ATOM 1608 C CA . LEU B 1 81 ? -17.156 -6.406 -6.246 1 93.19 81 LEU B CA 1
ATOM 1609 C C . LEU B 1 81 ? -15.773 -5.969 -6.727 1 93.19 81 LEU B C 1
ATOM 1611 O O . LEU B 1 81 ? -15.617 -5.555 -7.879 1 93.19 81 LEU B O 1
ATOM 1615 N N . ALA B 1 82 ? -14.82 -6.062 -5.84 1 93.94 82 ALA B N 1
ATOM 1616 C CA . ALA B 1 82 ? -13.461 -5.637 -6.176 1 93.94 82 ALA B CA 1
ATOM 1617 C C . ALA B 1 82 ? -12.578 -6.836 -6.504 1 93.94 82 ALA B C 1
ATOM 1619 O O . ALA B 1 82 ? -12.68 -7.887 -5.871 1 93.94 82 ALA B O 1
ATOM 1620 N N . SER B 1 83 ? -11.734 -6.676 -7.512 1 93.5 83 SER B N 1
ATOM 1621 C CA . SER B 1 83 ? -10.836 -7.75 -7.93 1 93.5 83 SER B CA 1
ATOM 1622 C C . SER B 1 83 ? -9.406 -7.246 -8.094 1 93.5 83 SER B C 1
ATOM 1624 O O . SER B 1 83 ? -9.117 -6.086 -7.797 1 93.5 83 SER B O 1
ATOM 1626 N N . ASP B 1 84 ? -8.57 -8.156 -8.555 1 90.81 84 ASP B N 1
ATOM 1627 C CA . ASP B 1 84 ? -7.137 -7.906 -8.672 1 90.81 84 ASP B CA 1
ATOM 1628 C C . ASP B 1 84 ? -6.867 -6.527 -9.273 1 90.81 84 ASP B C 1
ATOM 1630 O O . ASP B 1 84 ? -7.363 -6.211 -10.359 1 90.81 84 ASP B O 1
ATOM 1634 N N . GLY B 1 85 ? -6.172 -5.746 -8.469 1 89.75 85 GLY B N 1
ATOM 1635 C CA . GLY B 1 85 ? -5.723 -4.473 -9.008 1 89.75 85 GLY B CA 1
ATOM 1636 C C . GLY B 1 85 ? -6.668 -3.328 -8.703 1 89.75 85 GLY B C 1
ATOM 1637 O O . GLY B 1 85 ? -6.32 -2.16 -8.883 1 89.75 85 GLY B O 1
ATOM 1638 N N . ASP B 1 86 ? -7.828 -3.602 -8.273 1 92.19 86 ASP B N 1
ATOM 1639 C CA . ASP B 1 86 ? -8.789 -2.553 -7.961 1 92.19 86 ASP B CA 1
ATOM 1640 C C . ASP B 1 86 ? -8.375 -1.772 -6.719 1 92.19 86 ASP B C 1
ATOM 1642 O O . ASP B 1 86 ? -7.758 -2.332 -5.805 1 92.19 86 ASP B O 1
ATOM 1646 N N . LEU B 1 87 ? -8.656 -0.509 -6.695 1 93.5 87 LEU B N 1
ATOM 1647 C CA . LEU B 1 87 ? -8.461 0.373 -5.551 1 93.5 87 LEU B CA 1
ATOM 1648 C C . LEU B 1 87 ? -9.766 1.033 -5.137 1 93.5 87 LEU B C 1
ATOM 1650 O O . LEU B 1 87 ? -10.508 1.544 -5.98 1 93.5 87 LEU B O 1
ATOM 1654 N N . LEU B 1 88 ? -10.086 0.929 -3.92 1 93.12 88 LEU B N 1
ATOM 1655 C CA . LEU B 1 88 ? -11.281 1.567 -3.367 1 93.12 88 LEU B CA 1
ATOM 1656 C C . LEU B 1 88 ? -10.898 2.664 -2.379 1 93.12 88 LEU B C 1
ATOM 1658 O O . LEU B 1 88 ? -9.984 2.484 -1.565 1 93.12 88 LEU B O 1
ATOM 1662 N N . LEU B 1 89 ? -11.562 3.752 -2.496 1 92.31 89 LEU B N 1
ATOM 1663 C CA . LEU B 1 89 ? -11.367 4.887 -1.599 1 92.31 89 LEU B CA 1
ATOM 1664 C C . LEU B 1 89 ? -12.625 5.141 -0.772 1 92.31 89 LEU B C 1
ATOM 1666 O O . LEU B 1 89 ? -13.688 5.43 -1.326 1 92.31 89 LEU B O 1
ATOM 1670 N N . ALA B 1 90 ? -12.469 4.961 0.492 1 91.06 90 ALA B N 1
ATOM 1671 C CA . ALA B 1 90 ? -13.562 5.289 1.397 1 91.06 90 ALA B CA 1
ATOM 1672 C C . ALA B 1 90 ? -13.273 6.566 2.178 1 91.06 90 ALA B C 1
ATOM 1674 O O . ALA B 1 90 ? -12.289 6.633 2.924 1 91.06 90 ALA B O 1
ATOM 1675 N N . ARG B 1 91 ? -14.18 7.496 2.068 1 86.19 91 ARG B N 1
ATOM 1676 C CA . ARG B 1 91 ? -13.969 8.812 2.664 1 86.19 91 ARG B CA 1
ATOM 1677 C C . ARG B 1 91 ? -14.625 8.898 4.039 1 86.19 91 ARG B C 1
ATOM 1679 O O . ARG B 1 91 ? -15.57 8.172 4.328 1 86.19 91 ARG B O 1
ATOM 1686 N N . ARG B 1 92 ? -13.969 9.812 4.945 1 78.06 92 ARG B N 1
ATOM 1687 C CA . ARG B 1 92 ? -14.516 10.43 6.148 1 78.06 92 ARG B CA 1
ATOM 1688 C C . ARG B 1 92 ? -14.859 9.383 7.195 1 78.06 92 ARG B C 1
AT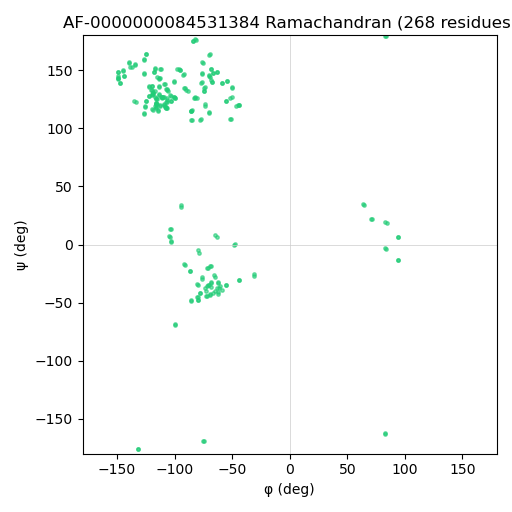OM 1690 O O . ARG B 1 92 ? -15.891 9.477 7.863 1 78.06 92 ARG B O 1
ATOM 1697 N N . GLY B 1 93 ? -14.055 8.352 7.246 1 77.06 93 GLY B N 1
ATOM 1698 C CA . GLY B 1 93 ? -14.125 7.469 8.398 1 77.06 93 GLY B CA 1
ATOM 1699 C C . GLY B 1 93 ? -15.211 6.414 8.273 1 77.06 93 GLY B C 1
ATOM 1700 O O . GLY B 1 93 ? -15.664 5.863 9.273 1 77.06 93 GLY B O 1
ATOM 1701 N N . SER B 1 94 ? -15.664 6.168 7.105 1 83.75 94 SER B N 1
ATOM 1702 C CA . SER B 1 94 ? -16.688 5.137 6.93 1 83.75 94 SER B CA 1
ATOM 1703 C C . SER B 1 94 ? -16.078 3.74 7.055 1 83.75 94 SER B C 1
ATOM 1705 O O . SER B 1 94 ? -15.031 3.455 6.484 1 83.75 94 SER B O 1
ATOM 1707 N N . PRO B 1 95 ? -16.828 2.902 7.836 1 90.94 95 PRO B N 1
ATOM 1708 C CA . PRO B 1 95 ? -16.359 1.519 7.914 1 90.94 95 PRO B CA 1
ATOM 1709 C C . PRO B 1 95 ? -16.5 0.769 6.594 1 90.94 95 PRO B C 1
ATOM 1711 O O . PRO B 1 95 ? -17.359 1.102 5.777 1 90.94 95 PRO B O 1
ATOM 1714 N N . LEU B 1 96 ? -15.68 -0.148 6.367 1 93.44 96 LEU B N 1
ATOM 1715 C CA . LEU B 1 96 ? -15.75 -1.025 5.203 1 93.44 96 LEU B CA 1
ATOM 1716 C C . LEU B 1 96 ? -15.977 -2.473 5.629 1 93.44 96 LEU B C 1
ATOM 1718 O O . LEU B 1 96 ? -15.258 -2.994 6.484 1 93.44 96 LEU B O 1
ATOM 1722 N N . HIS B 1 97 ? -16.984 -3.031 5.059 1 94.38 97 HIS B N 1
ATOM 1723 C CA . HIS B 1 97 ? -17.266 -4.453 5.25 1 94.38 97 HIS B CA 1
ATOM 1724 C C . HIS B 1 97 ? -16.75 -5.273 4.066 1 94.38 97 HIS B C 1
ATOM 1726 O O . HIS B 1 97 ? -17.125 -5.012 2.92 1 94.38 97 HIS B O 1
ATOM 1732 N N . LEU B 1 98 ? -15.977 -6.242 4.391 1 96.06 98 LEU B N 1
ATOM 1733 C CA . LEU B 1 98 ? -15.383 -7.066 3.348 1 96.06 98 LEU B CA 1
ATOM 1734 C C . LEU B 1 98 ? -15.898 -8.5 3.428 1 96.06 98 LEU B C 1
ATOM 1736 O O . LEU B 1 98 ? -16.062 -9.047 4.523 1 96.06 98 LEU B O 1
ATOM 1740 N N . GLU B 1 99 ? -16.062 -9.07 2.316 1 96.81 99 GLU B N 1
ATOM 1741 C CA . GLU B 1 99 ? -16.281 -10.508 2.172 1 96.81 99 GLU B CA 1
ATOM 1742 C C . GLU B 1 99 ? -15.438 -11.078 1.04 1 96.81 99 GLU B C 1
ATOM 1744 O O . GLU B 1 99 ? -15.609 -10.703 -0.121 1 96.81 99 GLU B O 1
ATOM 1749 N N . ALA B 1 100 ? -14.633 -12.062 1.411 1 98.19 100 ALA B N 1
ATOM 1750 C CA . ALA B 1 100 ? -13.727 -12.625 0.41 1 98.19 100 ALA B CA 1
ATOM 1751 C C . ALA B 1 100 ? -14.484 -13.547 -0.549 1 98.19 100 ALA B C 1
ATOM 1753 O O . ALA B 1 100 ? -15.398 -14.266 -0.14 1 98.19 100 ALA B O 1
ATOM 1754 N N . GLY B 1 101 ? -14.031 -13.562 -1.74 1 97.69 101 GLY B N 1
ATOM 1755 C CA . GLY B 1 101 ? -14.578 -14.469 -2.742 1 97.69 101 GLY B CA 1
ATOM 1756 C C . GLY B 1 101 ? -14.125 -15.906 -2.553 1 97.69 101 GLY B C 1
ATOM 1757 O O . GLY B 1 101 ? -13.492 -16.234 -1.55 1 97.69 101 GLY B O 1
ATOM 1758 N N . PRO B 1 102 ? -14.414 -16.703 -3.555 1 97 102 PRO B N 1
ATOM 1759 C CA . PRO B 1 102 ? -14.203 -18.141 -3.408 1 97 102 PRO B CA 1
ATOM 1760 C C . PRO B 1 102 ? -12.727 -18.531 -3.387 1 97 102 PRO B C 1
ATOM 1762 O O . PRO B 1 102 ? -12.375 -19.625 -2.955 1 97 102 PRO B O 1
ATOM 1765 N N . LEU B 1 103 ? -11.859 -17.719 -3.881 1 97.06 103 LEU B N 1
ATOM 1766 C CA . LEU B 1 103 ? -10.438 -18.031 -3.887 1 97.06 103 LEU B CA 1
ATOM 1767 C C . LEU B 1 103 ? -9.703 -17.25 -2.814 1 97.06 103 LEU B C 1
ATOM 1769 O O . LEU B 1 103 ? -8.469 -17.266 -2.754 1 97.06 103 LEU B O 1
ATOM 1773 N N . GLY B 1 104 ? -10.406 -16.547 -2 1 98.12 104 GLY B N 1
ATOM 1774 C CA . GLY B 1 104 ? -9.789 -15.664 -1.017 1 98.12 104 GLY B CA 1
ATOM 1775 C C . GLY B 1 104 ? -9.414 -14.305 -1.58 1 98.12 104 GLY B C 1
ATOM 1776 O O . GLY B 1 104 ? -9.734 -13.992 -2.729 1 98.12 104 GLY B O 1
ATOM 1777 N N . ALA B 1 105 ? -8.867 -13.516 -0.695 1 98.12 105 ALA B N 1
ATOM 1778 C CA . ALA B 1 105 ? -8.445 -12.18 -1.121 1 98.12 105 ALA B CA 1
ATOM 1779 C C . ALA B 1 105 ? -7.211 -11.719 -0.351 1 98.12 105 ALA B C 1
ATOM 1781 O O . ALA B 1 105 ? -7.059 -12.039 0.832 1 98.12 105 ALA B O 1
ATOM 1782 N N . GLU B 1 106 ? -6.301 -11.102 -1.026 1 97.5 106 GLU B N 1
ATOM 1783 C CA . GLU B 1 106 ? -5.141 -10.414 -0.468 1 97.5 106 GLU B CA 1
ATOM 1784 C C . GLU B 1 106 ? -5.191 -8.914 -0.746 1 97.5 106 GLU B C 1
ATOM 1786 O O . GLU B 1 106 ? -5.32 -8.5 -1.897 1 97.5 106 GLU B O 1
ATOM 1791 N N . LEU B 1 107 ? -5.184 -8.086 0.337 1 97.19 107 LEU B N 1
ATOM 1792 C CA . LEU B 1 107 ? -5.438 -6.656 0.185 1 97.19 107 LEU B CA 1
ATOM 1793 C C . LEU B 1 107 ? -4.426 -5.836 0.976 1 97.19 107 LEU B C 1
ATOM 1795 O O . LEU B 1 107 ? -3.842 -6.328 1.944 1 97.19 107 LEU B O 1
ATOM 1799 N N . LEU B 1 108 ? -4.234 -4.648 0.547 1 96.69 108 LEU B N 1
ATOM 1800 C CA . LEU B 1 108 ? -3.57 -3.623 1.343 1 96.69 108 LEU B CA 1
ATOM 1801 C C . LEU B 1 108 ? -4.566 -2.562 1.799 1 96.69 108 LEU B C 1
ATOM 1803 O O . LEU B 1 108 ? -5.434 -2.145 1.026 1 96.69 108 LEU B O 1
ATOM 1807 N N . CYS B 1 109 ? -4.402 -2.189 3.023 1 96.62 109 CYS B N 1
ATOM 1808 C CA . CYS B 1 109 ? -5.297 -1.19 3.598 1 96.62 109 CYS B CA 1
ATOM 1809 C C . CYS B 1 109 ? -4.508 -0.028 4.188 1 96.62 109 CYS B C 1
ATOM 1811 O O . CYS B 1 109 ? -3.701 -0.22 5.102 1 96.62 109 CYS B O 1
ATOM 1813 N N . LEU B 1 110 ? -4.738 1.134 3.645 1 96.38 110 LEU B N 1
ATOM 1814 C CA . LEU B 1 110 ? -4.145 2.363 4.152 1 96.38 110 LEU B CA 1
ATOM 1815 C C . LEU B 1 110 ? -5.195 3.246 4.816 1 96.38 110 LEU B C 1
ATOM 1817 O O . LEU B 1 110 ? -6.254 3.496 4.234 1 96.38 110 LEU B O 1
ATOM 1821 N N . THR B 1 111 ? -4.973 3.654 6.008 1 96.62 111 THR B N 1
ATOM 1822 C CA . THR B 1 111 ? -5.777 4.684 6.66 1 96.62 111 THR B CA 1
ATOM 1823 C C . THR B 1 111 ? -4.992 5.984 6.789 1 96.62 111 THR B C 1
ATOM 1825 O O . THR B 1 111 ? -3.939 6.02 7.434 1 96.62 111 THR B O 1
ATOM 1828 N N . LEU B 1 112 ? -5.48 7.035 6.188 1 96.19 112 LEU B N 1
ATOM 1829 C CA . LEU B 1 112 ? -4.77 8.305 6.078 1 96.19 112 LEU B CA 1
ATOM 1830 C C . LEU B 1 112 ? -5.559 9.43 6.734 1 96.19 112 LEU B C 1
ATOM 1832 O O . LEU B 1 112 ? -6.766 9.562 6.516 1 96.19 112 LEU B O 1
ATOM 1836 N N . ALA B 1 113 ? -4.859 10.219 7.539 1 95.25 113 ALA B N 1
ATOM 1837 C CA . ALA B 1 113 ? -5.52 11.375 8.148 1 95.25 113 ALA B CA 1
ATOM 1838 C C . ALA B 1 113 ? -5.875 12.414 7.094 1 95.25 113 ALA B C 1
ATOM 1840 O O . ALA B 1 113 ? -5.102 12.656 6.164 1 95.25 113 ALA B O 1
ATOM 1841 N N . VAL B 1 114 ? -7.012 12.992 7.215 1 93.5 114 VAL B N 1
ATOM 1842 C CA . VAL B 1 114 ? -7.48 14.07 6.348 1 93.5 114 VAL B CA 1
ATOM 1843 C C . VAL B 1 114 ? -7.457 15.391 7.109 1 93.5 114 VAL B C 1
ATOM 1845 O O . VAL B 1 114 ? -8.102 15.523 8.148 1 93.5 114 VAL B O 1
ATOM 1848 N N . PRO B 1 115 ? -6.637 16.297 6.598 1 87.25 115 PRO B N 1
ATOM 1849 C CA . PRO B 1 115 ? -6.598 17.594 7.301 1 87.25 115 PRO B CA 1
ATOM 1850 C C . PRO B 1 115 ? -7.965 18.266 7.359 1 87.25 115 PRO B C 1
ATOM 1852 O O . PRO B 1 115 ? -8.742 18.188 6.406 1 87.25 115 PRO B O 1
ATOM 1855 N N . ARG B 1 116 ? -8.289 18.875 8.555 1 79.75 116 ARG B N 1
ATOM 1856 C CA . ARG B 1 116 ? -9.539 19.594 8.742 1 79.75 116 ARG B CA 1
ATOM 1857 C C . ARG B 1 116 ? -9.547 20.891 7.953 1 79.75 116 ARG B C 1
ATOM 1859 O O . ARG B 1 116 ? -8.531 21.578 7.875 1 79.75 116 ARG B O 1
ATOM 1866 N N . ARG B 1 117 ? -10.445 20.844 6.996 1 65.62 117 ARG B N 1
ATOM 1867 C CA . ARG B 1 117 ? -10.586 22.141 6.328 1 65.62 117 ARG B CA 1
ATOM 1868 C C . ARG B 1 117 ? -10.82 23.25 7.34 1 65.62 117 ARG B C 1
ATOM 1870 O O . ARG B 1 117 ? -11.617 23.109 8.266 1 65.62 117 ARG B O 1
ATOM 1877 N N . ARG B 1 118 ? -9.938 24.016 7.551 1 56.09 118 ARG B N 1
ATOM 1878 C CA . ARG B 1 118 ? -10.242 25.188 8.375 1 56.09 118 ARG B CA 1
ATOM 1879 C C . ARG B 1 118 ? -11.555 25.828 7.953 1 56.09 118 ARG B C 1
ATOM 1881 O O . ARG B 1 118 ? -11.883 25.859 6.766 1 56.09 118 ARG B O 1
ATOM 1888 N N . ALA B 1 119 ? -12.547 25.906 8.859 1 51.69 119 ALA B N 1
ATOM 1889 C CA . ALA B 1 119 ? -13.836 26.578 8.664 1 51.69 119 ALA B CA 1
ATOM 1890 C C . ALA B 1 119 ? -13.703 27.766 7.73 1 51.69 119 ALA B C 1
ATOM 1892 O O . ALA B 1 119 ? -14.633 28.094 6.988 1 51.69 119 ALA B O 1
ATOM 1893 N N . GLY B 1 120 ? -12.609 28.297 7.703 1 51.75 120 GLY B N 1
ATOM 1894 C CA . GLY B 1 120 ? -12.516 29.531 6.93 1 51.75 120 GLY B CA 1
ATOM 1895 C C . GLY B 1 120 ? -12.484 29.297 5.434 1 51.75 120 GLY B C 1
ATOM 1896 O O . GLY B 1 120 ? -12.93 30.141 4.656 1 51.75 120 GLY B O 1
ATOM 1897 N N . SER B 1 121 ? -11.945 28.062 5.02 1 54.91 121 SER B N 1
ATOM 1898 C CA . SER B 1 121 ? -11.758 27.844 3.59 1 54.91 121 SER B CA 1
ATOM 1899 C C . SER B 1 121 ? -13.07 27.438 2.918 1 54.91 121 SER B C 1
ATOM 1901 O O . SER B 1 121 ? -13.336 27.828 1.783 1 54.91 121 SER B O 1
ATOM 1903 N N . ARG B 1 122 ? -13.906 26.734 3.541 1 51.38 122 ARG B N 1
ATOM 1904 C CA . ARG B 1 122 ? -15.242 26.453 3.037 1 51.38 122 ARG B CA 1
ATOM 1905 C C . ARG B 1 122 ? -16.078 27.734 2.996 1 51.38 122 ARG B C 1
ATOM 1907 O O . ARG B 1 122 ? -16.828 27.953 2.041 1 51.38 122 ARG B O 1
ATOM 1914 N N . ALA B 1 123 ? -15.891 28.453 4.055 1 53.47 123 ALA B N 1
ATOM 1915 C CA . ALA B 1 123 ? -16.516 29.766 4.051 1 53.47 123 ALA B CA 1
ATOM 1916 C C . ALA B 1 123 ? -15.969 30.641 2.926 1 53.47 123 ALA B C 1
ATOM 1918 O O . ALA B 1 123 ? -16.719 31.344 2.256 1 53.47 123 ALA B O 1
ATOM 1919 N N . ALA B 1 124 ? -14.742 30.453 2.617 1 56.69 124 ALA B N 1
ATOM 1920 C CA . ALA B 1 124 ? -14.109 31.188 1.523 1 56.69 124 ALA B CA 1
ATOM 1921 C C . ALA B 1 124 ? -14.508 30.609 0.17 1 56.69 124 ALA B C 1
ATOM 1923 O O . ALA B 1 124 ? -14.797 31.344 -0.772 1 56.69 124 ALA B O 1
ATOM 1924 N N . ARG B 1 125 ? -14.555 29.281 0.032 1 54.47 125 ARG B N 1
ATOM 1925 C CA . ARG B 1 125 ? -14.992 28.641 -1.212 1 54.47 125 ARG B CA 1
ATOM 1926 C C . ARG B 1 125 ? -16.484 28.859 -1.439 1 54.47 125 ARG B C 1
ATOM 1928 O O . ARG B 1 125 ? -16.922 29.125 -2.564 1 54.47 125 ARG B O 1
ATOM 1935 N N . ALA B 1 126 ? -17.297 28.734 -0.427 1 57.09 126 ALA B N 1
ATOM 1936 C CA . ALA B 1 126 ? -18.719 29.062 -0.496 1 57.09 126 ALA B CA 1
ATOM 1937 C C . ALA B 1 126 ? -18.922 30.547 -0.845 1 57.09 126 ALA B C 1
ATOM 1939 O O . ALA B 1 126 ? -19.766 30.875 -1.668 1 57.09 126 ALA B O 1
ATOM 1940 N N . ARG B 1 127 ? -18.078 31.344 -0.355 1 60.59 127 ARG B N 1
ATOM 1941 C CA . ARG B 1 127 ? -18.109 32.781 -0.673 1 60.59 127 ARG B CA 1
ATOM 1942 C C . ARG B 1 127 ? -17.656 33.031 -2.105 1 60.59 127 ARG B C 1
ATOM 1944 O O . ARG B 1 127 ? -18.219 33.875 -2.807 1 60.59 127 ARG B O 1
ATOM 1951 N N . ARG B 1 128 ? -16.688 32.25 -2.568 1 60.91 128 ARG B N 1
ATOM 1952 C CA . ARG B 1 128 ? -16.219 32.375 -3.945 1 60.91 128 ARG B CA 1
ATOM 1953 C C . ARG B 1 128 ? -17.25 31.844 -4.926 1 60.91 128 ARG B C 1
ATOM 1955 O O . ARG B 1 128 ? -17.484 32.438 -5.984 1 60.91 128 ARG B O 1
ATOM 1962 N N . ARG B 1 129 ? -17.828 30.719 -4.645 1 58 129 ARG B N 1
ATOM 1963 C CA . ARG B 1 129 ? -18.891 30.172 -5.496 1 58 129 ARG B CA 1
ATOM 1964 C C . ARG B 1 129 ? -20.094 31.094 -5.523 1 58 129 ARG B C 1
ATOM 1966 O O . ARG B 1 129 ? -20.703 31.312 -6.578 1 58 129 ARG B O 1
ATOM 1973 N N . ALA B 1 130 ? -20.562 31.734 -4.441 1 59.03 130 ALA B N 1
ATOM 1974 C CA . ALA B 1 130 ? -21.625 32.719 -4.359 1 59.03 130 ALA B CA 1
ATOM 1975 C C . ALA B 1 130 ? -21.266 33.969 -5.148 1 59.03 130 ALA B C 1
ATOM 1977 O O . ALA B 1 130 ? -22.109 34.531 -5.863 1 59.03 130 ALA B O 1
ATOM 1978 N N . ALA B 1 131 ? -20 34.406 -5.152 1 61.03 131 ALA B N 1
ATOM 1979 C CA . ALA B 1 131 ? -19.516 35.594 -5.895 1 61.03 131 ALA B CA 1
ATOM 1980 C C . ALA B 1 131 ? -19.5 35.312 -7.395 1 61.03 131 ALA B C 1
ATOM 1982 O O . ALA B 1 131 ? -19.797 36.188 -8.195 1 61.03 131 ALA B O 1
ATOM 1983 N N . ARG B 1 132 ? -19.172 34 -7.766 1 61.06 132 ARG B N 1
ATOM 1984 C CA . ARG B 1 132 ? -19.156 33.656 -9.18 1 61.06 132 ARG B CA 1
ATOM 1985 C C . ARG B 1 132 ? -20.578 33.562 -9.734 1 61.06 132 ARG B C 1
ATOM 1987 O O . ARG B 1 132 ? -20.812 33.875 -10.898 1 61.06 132 ARG B O 1
ATOM 1994 N N . ARG B 1 133 ? -21.453 33.062 -8.945 1 59.03 133 ARG B N 1
ATOM 1995 C CA . ARG B 1 133 ? -22.844 32.969 -9.352 1 59.03 133 ARG B CA 1
ATOM 1996 C C . ARG B 1 133 ? -23.484 34.344 -9.453 1 59.03 133 ARG B C 1
ATOM 1998 O O . ARG B 1 133 ? -24.484 34.531 -10.148 1 59.03 133 ARG B O 1
ATOM 2005 N N . SER B 1 134 ? -22.953 35.156 -8.562 1 59.09 134 SER B N 1
ATOM 2006 C CA . SER B 1 134 ? -23.484 36.531 -8.555 1 59.09 134 SER B CA 1
ATOM 2007 C C . SER B 1 134 ? -22.891 37.375 -9.672 1 59.09 134 SER B C 1
ATOM 2009 O O . SER B 1 134 ? -23.219 38.531 -9.812 1 59.09 134 SER B O 1
ATOM 2011 N N . ARG B 1 135 ? -21.812 36.75 -10.438 1 55 135 ARG B N 1
ATOM 2012 C CA . ARG B 1 135 ? -21.375 37.531 -11.594 1 55 135 ARG B CA 1
ATOM 2013 C C . ARG B 1 135 ? -22.406 37.469 -12.711 1 55 135 ARG B C 1
ATOM 2015 O O . ARG B 1 135 ? -22.797 36.375 -13.141 1 55 135 ARG B O 1
ATOM 2022 N N . PRO B 1 136 ? -22.953 38.562 -13.109 1 61.25 136 PRO B N 1
ATOM 2023 C CA . PRO B 1 136 ? -23.953 38.688 -14.164 1 61.25 136 PRO B CA 1
ATOM 2024 C C . PRO B 1 136 ? -23.5 38.062 -15.477 1 61.25 136 PRO B C 1
ATOM 2026 O O . PRO B 1 136 ? -22.297 37.969 -15.75 1 61.25 136 PRO B O 1
#

Organism: Streptomyces rubellomurinus (strain ATCC 31215) (NCBI:txid359131)

Radius of gyration: 20.97 Å; Cα contacts (8 Å, |Δi|>4): 692; chains: 2; bounding box: 56×60×61 Å

pLDDT: mean 85.8, std 14.49, range [50.0, 98.5]

Foldseek 3Di:
DDDDDQPDDWDWDADPVGKIKTKGWPDAPVRDPAQWGTKIKIWTAAFDKDKDFFDAQKKKKKFWQAAWKWKDFDPPGDIDIDHHGDIDIGPGRTMIMITGHRHITIMIMIIGGHDDDDPVVCVVVVVVVVVVVPPD/DDDDDQPDDWDWDADPVGKIKTKGWPDAPVRDPAQWGTKIKIWTAAFDKDKDWFDAQKKKKKFWQAAWKWKDFDPPGDIDIDHHGDIDIGPGRTMIMITGHRHITIMIMIIGGHDDDDPVVVVVVVVVVVVVVPPD

Sequence (272 aa):
MIVTTDSGAAMIVLGPNGERVRVRALARRTMLASACETFDHLRLSPGAHHVIPGRPDTETVLHVLRGAAVVGQLSDAPVHLASDGDLLLARRGSPLHLEAGPLGAELLCLTLAVPRRRAGSRAARARRRAARRSRPMIVTTDSGAAMIVLGPNGERVRVRALARRTMLASACETFDHLRLSPGAHHVIPGRPDTETVLHVLRGAAVVGQLSDAPVHLASDGDLLLARRGSPLHLEAGPLGAELLCLTLAVPRRRAGSRAARARRRAARRSRP

Secondary structure (DSSP, 8-state):
-EEE-TTSPEEEEE-TTS-EEEEEEEEEGGG-SSSEEEEEEEEE-TT-EEEE---TTEEEEEEEEEEEEEEESSTTSPPEEEETT-EEEE-TT--EEEEEEEEEEEEEEEEEE-----HHHHHHHHHHHHHHHT--/-EEE-TTSPEEEEE-TTS-EEEEEEEEEGGG-SSSEEEEEEEEE-TT-EEEEPP-TTEEEEEEEEEEEEEEESSTTSPPEEEETT-EEEE-TT--EEEEEEEEEEEEEEEEEE-----HHHHHHHHHHHHHHHT--

Solvent-accessible surface area (backbone atoms only — not comparable to full-atom values): 13787 Å² total; per-residue (Å²): 117,49,74,46,65,51,78,55,75,58,50,73,47,73,46,98,87,67,24,36,34,39,40,31,74,71,46,43,36,91,77,45,79,30,61,43,49,38,32,33,42,37,39,29,31,48,63,18,71,49,72,48,78,43,44,85,53,17,30,36,41,38,34,28,68,35,45,26,30,40,38,29,60,44,95,86,43,77,68,41,83,42,36,59,43,19,32,35,40,32,64,71,21,52,36,38,39,37,33,21,29,86,84,6,24,31,34,38,40,35,35,28,40,32,76,76,73,54,72,61,52,56,53,46,49,51,48,46,51,52,54,57,68,66,51,129,117,49,76,45,65,51,80,54,75,59,50,73,47,74,45,96,86,66,24,35,36,38,39,31,76,72,46,43,35,91,78,46,81,29,63,44,51,37,31,33,40,37,38,28,32,47,64,16,71,51,73,49,79,40,43,84,53,17,30,37,42,38,36,29,67,35,46,27,30,40,40,28,60,45,96,86,44,77,67,41,84,42,35,60,45,20,33,36,38,32,63,70,22,53,38,37,39,38,33,21,30,87,83,6,25,31,34,37,41,37,35,28,40,32,76,75,73,54,72,63,53,56,53,46,49,54,49,47,53,53,53,58,69,64,51,128

Nearest PDB structures (foldseek):
  1o4t-assembly1_B  TM=8.130E-01  e=2.547E-07  Thermotoga maritima
  7zvm-assembly1_A-2  TM=7.416E-01  e=1.302E-05  Thermococcus barophilus
  1sef-assembly1_A  TM=7.727E-01  e=2.792E-04  Enterococcus faecalis V583
  5v00-assembly1_A  TM=6.836E-01  e=1.670E-03  Pseudomonas [fluorescens] SBW25
  2fqp-assembly2_C  TM=5.950E-01  e=4.202E-04  Bordetella pertussis Tohama I